Protein AF-A0A1H1TXC6-F1 (afdb_monomer_lite)

Organism: NCBI:txid53407

pLDDT: mean 75.75, std 28.25, range [25.28, 98.69]

Sequence (342 aa):
MDLPPIIPQTVGKPSRTLPVARLNPLAQDYHDKYSTRRLARKLVRRTYRYLHYLTIDTSGSTKQIHQFGGATWGMAALPLLHSSQTWTKKMLPVEIKLISPTHELHVFNIESLDTKITKCLDDFLVSICEGSSDSELDLVKLRLRKFLEDKDEKTRMGAAAELFAHLYLRTAGYKQEFLFFNLEEGSIKKGFDGFFSKDAETYLLESKSGSISSKKISHKDKLKHAYSDLEKYVSGKSEKGKNNPWKNAYNHASHIDVGTEKSIRKKIKLLQDMFDKGTFSKITEFNIITYSTIFLNGSWDSTASSEILTDNSFVLGFNGKTIKAMCLTKSSLDSFIKYLEK

Structure (mmCIF, N/CA/C/O backbone):
data_AF-A0A1H1TXC6-F1
#
_entry.id   AF-A0A1H1TXC6-F1
#
loop_
_atom_site.group_PDB
_atom_site.id
_atom_site.type_symbol
_atom_site.label_atom_id
_atom_site.label_alt_id
_atom_site.label_comp_id
_atom_site.label_asym_id
_atom_site.label_entity_id
_atom_site.label_seq_id
_atom_site.pdbx_PDB_ins_code
_atom_site.Cartn_x
_atom_site.Cartn_y
_atom_site.Cartn_z
_atom_site.occupancy
_atom_site.B_iso_or_equiv
_atom_site.auth_seq_id
_atom_site.auth_comp_id
_atom_site.auth_asym_id
_atom_site.auth_atom_id
_atom_site.pdbx_PDB_model_num
ATOM 1 N N . MET A 1 1 ? -44.327 49.432 25.022 1.00 34.88 1 MET A N 1
ATOM 2 C CA . MET A 1 1 ? -43.773 50.342 24.011 1.00 34.88 1 MET A CA 1
ATOM 3 C C . MET A 1 1 ? -43.216 49.501 22.876 1.00 34.88 1 MET A C 1
ATOM 5 O O . MET A 1 1 ? -42.184 48.883 23.070 1.00 34.88 1 MET A O 1
ATOM 9 N N . ASP A 1 2 ? -43.812 49.321 21.712 1.00 37.94 2 ASP A N 1
ATOM 10 C CA . ASP A 1 2 ? -45.171 49.483 21.202 1.00 37.94 2 ASP A CA 1
ATOM 11 C C . ASP A 1 2 ? -45.209 48.571 19.968 1.00 37.94 2 ASP A C 1
ATOM 13 O O . ASP A 1 2 ? -44.327 48.644 19.115 1.00 37.94 2 ASP A O 1
ATOM 17 N N . LEU A 1 3 ? -46.196 47.677 19.899 1.00 36.53 3 LEU A N 1
ATOM 18 C CA . LEU A 1 3 ? -46.665 47.137 18.620 1.00 36.53 3 LEU A CA 1
ATOM 19 C C . LEU A 1 3 ? -47.582 48.192 17.992 1.00 36.53 3 LEU A C 1
ATOM 21 O O . LEU A 1 3 ? -48.232 48.932 18.736 1.00 36.53 3 LEU A O 1
ATOM 25 N N . PRO A 1 4 ? -47.693 48.244 16.654 1.00 41.81 4 PRO A N 1
ATOM 26 C CA . PRO A 1 4 ? -48.980 47.848 16.056 1.00 41.81 4 PRO A CA 1
ATOM 27 C C . PRO A 1 4 ? -48.804 47.233 14.631 1.00 41.81 4 PRO A C 1
ATOM 29 O O . PRO A 1 4 ? -47.677 46.983 14.213 1.00 41.81 4 PRO A O 1
ATOM 32 N N . PRO A 1 5 ? -49.871 46.945 13.857 1.00 40.69 5 PRO A N 1
ATOM 33 C CA . PRO A 1 5 ? -50.727 45.769 13.993 1.00 40.69 5 PRO A CA 1
ATOM 34 C C . PRO A 1 5 ? -50.866 44.960 12.676 1.00 40.69 5 PRO A C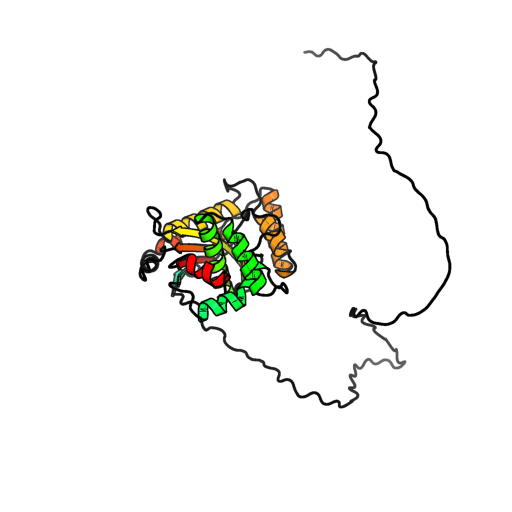 1
ATOM 36 O O . PRO A 1 5 ? -50.302 45.282 11.635 1.00 40.69 5 PRO A O 1
ATOM 39 N N . ILE A 1 6 ? -51.647 43.880 12.759 1.00 34.44 6 ILE A N 1
ATOM 40 C CA . ILE A 1 6 ? -52.002 42.908 11.708 1.00 34.44 6 ILE A CA 1
ATOM 41 C C . ILE A 1 6 ? -53.164 43.442 10.821 1.00 34.44 6 ILE A C 1
ATOM 43 O O . ILE A 1 6 ? -53.848 44.381 11.214 1.00 34.44 6 ILE A O 1
ATOM 47 N N . ILE A 1 7 ? -53.422 42.720 9.714 1.00 31.55 7 ILE A N 1
ATOM 48 C CA . ILE A 1 7 ? -54.678 42.420 8.961 1.00 31.55 7 ILE A CA 1
ATOM 49 C C . ILE A 1 7 ? -54.884 43.042 7.541 1.00 31.55 7 ILE A C 1
ATOM 51 O O . ILE A 1 7 ? -54.239 44.028 7.212 1.00 31.55 7 ILE A O 1
ATOM 55 N N . PRO A 1 8 ? -55.669 42.406 6.625 1.00 39.91 8 PRO A N 1
ATOM 56 C CA . PRO A 1 8 ? -55.164 41.575 5.512 1.00 39.91 8 PRO A CA 1
ATOM 57 C C . PRO A 1 8 ? -55.717 41.999 4.127 1.00 39.91 8 PRO A C 1
ATOM 59 O O . PRO A 1 8 ? -56.696 42.734 4.060 1.00 39.91 8 PRO A O 1
ATOM 62 N N . GLN A 1 9 ? -55.219 41.435 3.017 1.00 30.50 9 GLN A N 1
ATOM 63 C CA . GLN A 1 9 ? -55.998 41.372 1.765 1.00 30.50 9 GLN A CA 1
ATOM 64 C C . GLN A 1 9 ? -55.785 40.058 1.000 1.00 30.50 9 GLN A C 1
ATOM 66 O O . GLN A 1 9 ? -54.681 39.526 0.900 1.00 30.50 9 GLN A O 1
ATOM 71 N N . THR A 1 10 ? -56.902 39.529 0.510 1.00 29.45 10 THR A N 1
ATOM 72 C CA . THR A 1 10 ? -57.097 38.280 -0.226 1.00 29.45 10 THR A CA 1
ATOM 73 C C . THR A 1 10 ? -57.114 38.497 -1.747 1.00 29.45 10 THR A C 1
ATOM 75 O O . THR A 1 10 ? -57.317 39.605 -2.228 1.00 29.45 10 THR A O 1
ATOM 78 N N . VAL A 1 11 ? -57.066 37.360 -2.461 1.00 30.23 11 VAL A N 1
ATOM 79 C CA . VAL A 1 11 ? -57.547 37.077 -3.834 1.00 30.23 11 VAL A CA 1
ATOM 80 C C . VAL A 1 11 ? -56.494 37.064 -4.955 1.00 30.23 11 VAL A C 1
ATOM 82 O O . VAL A 1 11 ? -55.914 38.079 -5.315 1.00 30.23 11 VAL A O 1
ATOM 85 N N . GLY A 1 12 ? -56.361 35.888 -5.592 1.00 29.70 12 GLY A N 1
ATOM 86 C CA . GLY A 1 12 ? -55.881 35.750 -6.974 1.00 29.70 12 GLY A CA 1
ATOM 87 C C . GLY A 1 12 ? -55.104 34.462 -7.279 1.00 29.70 12 GLY A C 1
ATOM 88 O O . GLY A 1 12 ? -53.881 34.455 -7.219 1.00 29.70 12 GLY A O 1
ATOM 89 N N . LYS A 1 13 ? -55.794 33.373 -7.661 1.00 33.28 13 LYS A N 1
ATOM 90 C CA . LYS A 1 13 ? -55.176 32.225 -8.369 1.00 33.28 13 LYS A CA 1
ATOM 91 C C . LYS A 1 13 ? -54.651 32.685 -9.741 1.00 33.28 13 LYS A C 1
ATOM 93 O O . LYS A 1 13 ? -55.286 33.530 -10.368 1.00 33.28 13 LYS A O 1
ATOM 98 N N . PRO A 1 14 ? -53.605 32.033 -10.276 1.00 33.50 14 PRO A N 1
ATOM 99 C CA . PRO A 1 14 ? -53.883 31.150 -11.407 1.00 33.50 14 PRO A CA 1
ATOM 100 C C . PRO A 1 14 ? -53.120 29.819 -11.384 1.00 33.50 14 PRO A C 1
ATOM 102 O O . PRO A 1 14 ? -51.997 29.683 -10.905 1.00 33.50 14 PRO A O 1
ATOM 105 N N . SER A 1 15 ? -53.794 28.835 -11.968 1.00 29.41 15 SER A N 1
ATOM 106 C CA . SER A 1 15 ? -53.329 27.508 -12.346 1.00 29.41 15 SER A CA 1
ATOM 107 C C . SER A 1 15 ? -52.096 27.536 -13.253 1.00 29.41 15 SER A C 1
ATOM 109 O O . SER A 1 15 ? -52.094 28.242 -14.263 1.00 29.41 15 SER A O 1
ATOM 111 N N . ARG A 1 16 ? -51.124 26.655 -12.993 1.00 32.56 16 ARG A N 1
ATOM 112 C CA . ARG A 1 16 ? -50.247 26.124 -14.041 1.00 32.56 16 ARG A CA 1
ATOM 113 C C . ARG A 1 16 ? -50.218 24.603 -13.991 1.00 32.56 16 ARG A C 1
ATOM 115 O O . ARG A 1 16 ? -49.905 23.982 -12.982 1.00 32.56 16 ARG A O 1
ATOM 122 N N . THR A 1 17 ? -50.639 24.068 -15.121 1.00 31.42 17 THR A N 1
ATOM 123 C CA . THR A 1 17 ? -50.740 22.686 -15.553 1.00 31.42 17 THR A CA 1
ATOM 124 C C . THR A 1 17 ? -49.365 22.026 -15.664 1.00 31.42 17 THR A C 1
ATOM 126 O O . THR A 1 17 ? -48.418 22.607 -16.189 1.00 31.42 17 THR A O 1
ATOM 129 N N . LEU A 1 18 ? -49.280 20.787 -15.178 1.00 33.00 18 LEU A N 1
ATOM 130 C CA . LEU A 1 18 ? -48.176 19.856 -15.417 1.00 33.00 18 LEU A CA 1
ATOM 131 C C . LEU A 1 18 ? -48.354 19.202 -16.801 1.00 33.00 18 LEU A C 1
ATOM 133 O O . LEU A 1 18 ? -49.486 18.852 -17.149 1.00 33.00 18 LEU A O 1
ATOM 137 N N . PRO A 1 19 ? -47.288 18.989 -17.590 1.00 32.22 19 PRO A N 1
ATOM 138 C CA . PRO A 1 19 ? -47.391 18.222 -18.823 1.00 32.22 19 PRO A CA 1
ATOM 139 C C . PRO A 1 19 ? -47.491 16.719 -18.523 1.00 32.22 19 PRO A C 1
ATOM 141 O O . PRO A 1 19 ? -46.618 16.119 -17.900 1.00 32.22 19 PRO A O 1
ATOM 144 N N . VAL A 1 20 ? -48.585 16.127 -19.000 1.00 29.52 20 VAL A N 1
ATOM 145 C CA . VAL A 1 20 ? -48.863 14.688 -19.027 1.00 29.52 20 VAL A CA 1
ATOM 146 C C . VAL A 1 20 ? -47.998 14.036 -20.107 1.00 29.52 20 VAL A C 1
ATOM 148 O O . VAL A 1 20 ? -48.147 14.337 -21.292 1.00 29.52 20 VAL A O 1
ATOM 151 N N . ALA A 1 21 ? -47.110 13.122 -19.713 1.00 30.81 21 ALA A N 1
ATOM 152 C CA . ALA A 1 21 ? -46.453 12.216 -20.647 1.00 30.81 21 ALA A CA 1
ATOM 153 C C . ALA A 1 21 ? -47.456 11.142 -21.099 1.00 30.81 21 ALA A C 1
ATOM 155 O O . ALA A 1 21 ? -48.073 10.459 -20.281 1.00 30.81 21 ALA A O 1
ATOM 156 N N . ARG A 1 22 ? -47.641 11.033 -22.418 1.00 28.22 22 ARG A N 1
ATOM 157 C CA . ARG A 1 22 ? -48.534 1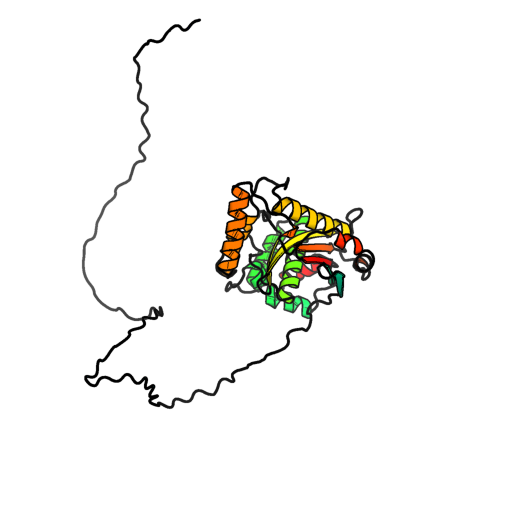0.074 -23.077 1.00 28.22 22 ARG A CA 1
ATOM 158 C C . ARG A 1 22 ? -48.014 8.644 -22.900 1.00 28.22 22 ARG A C 1
ATOM 160 O O . ARG A 1 22 ? -46.914 8.330 -23.343 1.00 28.22 22 ARG A O 1
ATOM 167 N N . LEU A 1 23 ? -48.847 7.782 -22.323 1.00 31.16 23 LEU A N 1
ATOM 168 C CA . LEU A 1 23 ? -48.757 6.330 -22.463 1.00 31.16 23 LEU A CA 1
ATOM 169 C C . LEU A 1 23 ? -49.371 5.933 -23.811 1.00 31.16 23 LEU A C 1
ATOM 171 O O . LEU A 1 23 ? -50.456 6.397 -24.159 1.00 31.16 23 LEU A O 1
ATOM 175 N N . ASN A 1 24 ? -48.663 5.098 -24.566 1.00 28.88 24 ASN A N 1
ATOM 176 C CA . ASN A 1 24 ? -49.105 4.556 -25.847 1.00 28.88 24 ASN A CA 1
ATOM 177 C C . ASN A 1 24 ? -49.712 3.155 -25.610 1.00 28.88 24 ASN A C 1
ATOM 179 O O . ASN A 1 24 ? -48.998 2.309 -25.067 1.00 28.88 24 ASN A O 1
ATOM 183 N N . PRO A 1 25 ? -50.981 2.881 -25.973 1.00 31.30 25 PRO A N 1
ATOM 184 C CA . PRO A 1 25 ? -51.573 1.552 -25.873 1.00 31.30 25 PRO A CA 1
ATOM 185 C C . PRO A 1 25 ? -51.734 0.912 -27.261 1.00 31.30 25 PRO A C 1
ATOM 187 O O . PRO A 1 25 ? -52.486 1.406 -28.095 1.00 31.30 25 PRO A O 1
ATOM 190 N N . LEU A 1 26 ? -51.075 -0.223 -27.486 1.00 29.16 26 LEU A N 1
ATOM 191 C CA . LEU A 1 26 ? -51.440 -1.202 -28.516 1.00 29.16 26 LEU A CA 1
ATOM 192 C C . LEU A 1 26 ? -51.335 -2.585 -27.853 1.00 29.16 26 LEU A C 1
ATOM 194 O O . LEU A 1 26 ? -50.257 -2.976 -27.414 1.00 29.16 26 LEU A O 1
ATOM 198 N N . ALA A 1 27 ? -52.488 -3.154 -27.477 1.00 28.30 27 ALA A N 1
ATOM 199 C CA . ALA A 1 27 ? -53.086 -4.339 -28.113 1.00 28.30 27 ALA A CA 1
ATOM 200 C C . ALA A 1 27 ? -52.140 -5.557 -28.029 1.00 28.30 27 ALA A C 1
ATOM 202 O O . ALA A 1 27 ? -51.162 -5.635 -28.758 1.00 28.30 27 ALA A O 1
ATOM 203 N N . GLN A 1 28 ? -52.254 -6.468 -27.059 1.00 26.31 28 GLN A N 1
ATOM 204 C CA . GLN A 1 28 ? -53.397 -7.342 -26.769 1.00 26.31 28 GLN A CA 1
ATOM 205 C C . GLN A 1 28 ? -53.858 -8.096 -28.021 1.00 26.31 28 GLN A C 1
ATOM 207 O O . GLN A 1 28 ? -54.793 -7.670 -28.684 1.00 26.31 28 GLN A O 1
ATOM 212 N N . ASP A 1 29 ? -53.183 -9.209 -28.324 1.00 28.22 29 ASP A N 1
ATOM 213 C CA . ASP A 1 29 ? -53.841 -10.385 -28.887 1.00 28.22 29 ASP A CA 1
ATOM 214 C C . ASP A 1 29 ? -53.014 -11.666 -28.677 1.00 28.22 29 ASP A C 1
ATOM 216 O O . ASP A 1 29 ? -51.792 -11.617 -28.544 1.00 28.22 29 ASP A O 1
ATOM 220 N N . TYR A 1 30 ? -53.731 -12.792 -28.695 1.00 25.28 30 TYR A N 1
ATOM 221 C CA . TYR A 1 30 ? -53.323 -14.204 -28.583 1.00 25.28 30 TYR A CA 1
ATOM 222 C C . TYR A 1 30 ? -53.404 -14.897 -27.213 1.00 25.28 30 TYR A C 1
ATOM 224 O O . TYR A 1 30 ? -52.424 -15.138 -26.509 1.00 25.28 30 TYR A O 1
ATOM 232 N N . HIS A 1 31 ? -54.637 -15.328 -26.932 1.00 27.84 31 HIS A N 1
ATOM 233 C CA . HIS A 1 31 ? -54.985 -16.508 -26.144 1.00 27.84 31 HIS A CA 1
ATOM 234 C C . HIS A 1 31 ? -54.674 -17.828 -26.892 1.00 27.84 31 HIS A C 1
ATOM 236 O O . HIS A 1 31 ? -54.976 -17.970 -28.074 1.00 27.84 31 HIS A O 1
ATOM 242 N N . ASP A 1 32 ? -54.145 -18.788 -26.125 1.00 27.27 32 ASP A N 1
ATOM 243 C CA . ASP A 1 32 ? -54.320 -20.253 -26.139 1.00 27.27 32 ASP A CA 1
ATOM 244 C C . ASP A 1 32 ? -54.185 -21.098 -27.424 1.00 27.27 32 ASP A C 1
ATOM 246 O O . ASP A 1 32 ? -55.037 -21.080 -28.310 1.00 27.27 32 ASP A O 1
ATOM 250 N N . LYS A 1 33 ? -53.231 -22.051 -27.381 1.00 25.84 33 LYS A N 1
ATOM 251 C CA . LYS A 1 33 ? -53.508 -23.511 -27.332 1.00 25.84 33 LYS A CA 1
ATOM 252 C C . LYS A 1 33 ? -52.222 -24.354 -27.171 1.00 25.84 33 LYS A C 1
ATOM 254 O O . LYS A 1 33 ? -51.344 -24.338 -28.019 1.00 25.84 33 LYS A O 1
ATOM 259 N N . TYR A 1 34 ? -52.176 -25.118 -26.073 1.00 25.81 34 TYR A N 1
ATOM 260 C CA . TYR A 1 34 ? -51.546 -26.436 -25.861 1.00 25.81 34 TYR A CA 1
ATOM 261 C C . TYR A 1 34 ? -50.266 -26.827 -26.639 1.00 25.81 34 TYR A C 1
ATOM 263 O O . TYR A 1 34 ? -50.324 -27.158 -27.815 1.00 25.81 34 TYR A O 1
ATOM 271 N N . SER A 1 35 ? -49.173 -27.114 -25.917 1.00 26.62 35 SER A N 1
ATOM 272 C CA . SER A 1 35 ? -48.806 -28.522 -25.667 1.00 26.62 35 SER A CA 1
ATOM 273 C C . SER A 1 35 ? -47.785 -28.669 -24.532 1.00 26.62 35 SER A C 1
ATOM 275 O O . SER A 1 35 ? -46.740 -28.027 -24.467 1.00 26.62 35 SER A O 1
ATOM 277 N N . THR A 1 36 ? -48.126 -29.555 -23.609 1.00 27.92 36 THR A N 1
ATOM 278 C CA . THR A 1 36 ? -47.253 -30.158 -22.614 1.00 27.92 36 THR A CA 1
ATOM 279 C C . THR A 1 36 ? -46.210 -31.038 -23.302 1.00 27.92 36 THR A C 1
ATOM 281 O O . THR A 1 36 ? -46.584 -31.972 -24.006 1.00 27.92 36 THR A O 1
ATOM 284 N N . ARG A 1 37 ? -44.911 -30.823 -23.037 1.00 27.80 37 ARG A N 1
ATOM 285 C CA . ARG A 1 37 ? -43.912 -31.899 -22.843 1.00 27.80 37 ARG A CA 1
ATOM 286 C C . ARG A 1 37 ? -42.518 -31.357 -22.492 1.00 27.80 37 ARG A C 1
ATOM 288 O O . ARG A 1 37 ? -41.925 -30.592 -23.236 1.00 27.80 37 ARG A O 1
ATOM 295 N N . ARG A 1 38 ? -41.987 -31.931 -21.404 1.00 26.95 38 ARG A N 1
ATOM 296 C CA . ARG A 1 38 ? -40.574 -32.036 -20.980 1.00 26.95 38 ARG A CA 1
ATOM 297 C C . ARG A 1 38 ? -39.938 -30.871 -20.213 1.00 26.95 38 ARG A C 1
ATOM 299 O O . ARG A 1 38 ? -39.002 -30.221 -20.653 1.00 26.95 38 ARG A O 1
ATOM 306 N N . LEU A 1 39 ? -40.312 -30.830 -18.933 1.00 26.91 39 LEU A N 1
ATOM 307 C CA . LEU A 1 39 ? -39.350 -30.922 -17.826 1.00 26.91 39 LEU A CA 1
ATOM 308 C C . LEU A 1 39 ? -38.275 -31.994 -18.099 1.00 26.91 39 LEU A C 1
ATOM 310 O O . LEU A 1 39 ? -38.631 -33.160 -18.266 1.00 26.91 39 LEU A O 1
ATOM 314 N N . ALA A 1 40 ? -36.990 -31.624 -18.062 1.00 25.66 40 ALA A N 1
ATOM 315 C CA . ALA A 1 40 ? -35.898 -32.484 -17.587 1.00 25.66 40 ALA A CA 1
ATOM 316 C C . ALA A 1 40 ? -34.549 -31.733 -17.498 1.00 25.66 40 ALA A C 1
ATOM 318 O O . ALA A 1 40 ? -33.962 -31.411 -18.522 1.00 25.66 40 ALA A O 1
ATOM 319 N N . ARG A 1 41 ? -34.016 -31.664 -16.261 1.00 28.20 41 ARG A N 1
ATOM 320 C CA . ARG A 1 41 ? -32.589 -31.534 -15.862 1.00 28.20 41 ARG A CA 1
ATOM 321 C C . ARG A 1 41 ? -31.962 -30.134 -16.014 1.00 28.20 41 ARG A C 1
ATOM 323 O O . ARG A 1 41 ? -32.019 -29.542 -17.071 1.00 28.20 41 ARG A O 1
ATOM 330 N N . LYS A 1 42 ? -31.257 -29.563 -15.033 1.00 26.98 42 LYS A N 1
ATOM 331 C CA . LYS A 1 42 ? -30.894 -29.950 -13.657 1.00 26.98 42 LYS A CA 1
ATOM 332 C C . LYS A 1 42 ? -30.430 -28.647 -12.978 1.00 26.98 42 LYS A C 1
ATOM 334 O O . LYS A 1 42 ? -29.405 -28.097 -13.359 1.00 26.98 42 LYS A O 1
ATOM 339 N N . LEU A 1 43 ? -31.177 -28.161 -11.989 1.00 26.89 43 LEU A N 1
ATOM 340 C CA . LEU A 1 43 ? -30.761 -27.076 -11.099 1.00 26.89 43 LEU A CA 1
ATOM 341 C C . LEU A 1 43 ? -30.183 -27.737 -9.838 1.00 26.89 43 LEU A C 1
ATOM 343 O O . LEU A 1 43 ? -30.929 -28.351 -9.078 1.00 26.89 43 LEU A O 1
ATOM 347 N N . VAL A 1 44 ? -28.869 -27.675 -9.620 1.00 26.03 44 VAL A N 1
ATOM 348 C CA . VAL A 1 44 ? -28.264 -28.105 -8.349 1.00 26.03 44 VAL A CA 1
ATOM 349 C C . VAL A 1 44 ? -28.114 -26.869 -7.469 1.00 26.03 44 VAL A C 1
ATOM 351 O O . VAL A 1 44 ? -27.116 -26.162 -7.526 1.00 26.03 44 VAL A O 1
ATOM 354 N N . ARG A 1 45 ? -29.129 -26.600 -6.644 1.00 29.56 45 ARG A N 1
ATOM 355 C CA . ARG A 1 45 ? -28.999 -25.760 -5.447 1.00 29.56 45 ARG A CA 1
ATOM 356 C C . ARG A 1 45 ? -29.057 -26.683 -4.233 1.00 29.56 45 ARG A C 1
ATOM 358 O O . ARG A 1 45 ? -30.097 -27.271 -3.952 1.00 29.56 45 ARG A O 1
ATOM 365 N N . ARG A 1 46 ? -27.934 -26.833 -3.526 1.00 27.22 46 ARG A N 1
ATOM 366 C CA . ARG A 1 46 ? -27.888 -27.468 -2.202 1.00 27.22 46 ARG A CA 1
ATOM 367 C C . ARG A 1 46 ? -28.491 -26.505 -1.179 1.00 27.22 46 ARG A C 1
ATOM 369 O O . ARG A 1 46 ? -27.829 -25.579 -0.730 1.00 27.22 46 ARG A O 1
ATOM 376 N N . THR A 1 47 ? -29.738 -26.742 -0.798 1.00 27.16 47 THR A N 1
ATOM 377 C CA . THR A 1 47 ? -30.298 -26.282 0.477 1.00 27.16 47 THR A CA 1
ATOM 378 C C . THR A 1 47 ? -30.133 -27.405 1.495 1.00 27.16 47 THR A C 1
ATOM 380 O O . THR A 1 47 ? -30.746 -28.460 1.341 1.00 27.16 47 THR A O 1
ATOM 383 N N . TYR A 1 48 ? -29.320 -27.195 2.531 1.00 26.02 48 TYR A N 1
ATOM 384 C CA . TYR A 1 48 ? -29.319 -28.064 3.706 1.00 26.02 48 TYR A CA 1
ATOM 385 C C . TYR A 1 48 ? -30.598 -27.793 4.509 1.00 26.02 48 TYR A C 1
ATOM 387 O O . TYR A 1 48 ? -30.738 -26.737 5.121 1.00 26.02 48 TYR A O 1
ATOM 395 N N . ARG A 1 49 ? -31.546 -28.735 4.491 1.00 25.41 49 ARG A N 1
ATOM 396 C CA . ARG A 1 49 ? -32.601 -28.839 5.506 1.00 25.41 49 ARG A CA 1
ATOM 397 C C . ARG A 1 49 ? -32.205 -29.961 6.457 1.00 25.41 49 ARG A C 1
ATOM 399 O O . ARG A 1 49 ? -32.137 -31.113 6.044 1.00 25.41 49 ARG A O 1
ATOM 406 N N . TYR A 1 50 ? -31.953 -29.615 7.713 1.00 26.97 50 TYR A N 1
ATOM 407 C CA . TYR A 1 50 ? -31.932 -30.584 8.801 1.00 26.97 50 TYR A CA 1
ATOM 408 C C . TYR A 1 50 ? -33.377 -31.027 9.059 1.00 26.97 50 TYR A C 1
ATOM 410 O O . TYR A 1 50 ? -34.207 -30.208 9.450 1.00 26.97 50 TYR A O 1
ATOM 418 N N . LEU A 1 51 ? -33.692 -32.299 8.806 1.00 25.34 51 LEU A N 1
ATOM 419 C CA . LEU A 1 51 ? -34.884 -32.939 9.363 1.00 25.34 51 LEU A CA 1
ATOM 420 C C . LEU A 1 51 ? -34.449 -33.730 10.597 1.00 25.34 51 LEU A C 1
ATOM 422 O O . LEU A 1 51 ? -33.730 -34.720 10.482 1.00 25.34 51 LEU A O 1
ATOM 426 N N . HIS A 1 52 ? -34.890 -33.285 11.770 1.00 26.83 52 HIS A N 1
ATOM 427 C CA . HIS A 1 52 ? -34.876 -34.103 12.974 1.00 26.83 52 HIS A CA 1
ATOM 428 C C . HIS A 1 52 ? -36.106 -35.011 12.941 1.00 26.83 52 HIS A C 1
ATOM 430 O O . HIS A 1 52 ? -37.231 -34.518 12.990 1.00 26.83 52 HIS A O 1
ATOM 436 N N . TYR A 1 53 ? -35.900 -36.324 12.869 1.00 29.12 53 TYR A N 1
ATOM 437 C CA . TYR A 1 53 ? -36.939 -37.288 13.216 1.00 29.12 53 TYR A CA 1
ATOM 438 C C . TYR A 1 53 ? -36.737 -37.699 14.675 1.00 29.12 53 TYR A C 1
ATOM 440 O O . TYR A 1 53 ? -35.708 -38.266 15.034 1.00 29.12 53 TYR A O 1
ATOM 448 N N . LEU A 1 54 ? -37.713 -37.354 15.513 1.00 27.41 54 LEU A N 1
ATOM 449 C CA . LEU A 1 54 ? -37.885 -37.891 16.858 1.00 27.41 54 LEU A CA 1
ATOM 450 C C . LEU A 1 54 ? -38.790 -39.115 16.740 1.00 27.41 54 LEU A C 1
ATOM 452 O O . LEU A 1 54 ? -39.972 -38.976 16.430 1.00 27.41 54 LEU A O 1
ATOM 456 N N . THR A 1 55 ? -38.248 -40.299 16.993 1.00 31.22 55 THR A N 1
ATOM 457 C CA . THR A 1 55 ? -39.050 -41.490 17.283 1.00 31.22 55 THR A CA 1
ATOM 458 C C . THR A 1 55 ? -39.023 -41.697 18.790 1.00 31.22 55 THR A C 1
ATOM 460 O O . THR A 1 55 ? -37.956 -41.851 19.382 1.00 31.22 55 THR A O 1
ATOM 463 N N . ILE A 1 56 ? -40.196 -41.628 19.417 1.00 29.56 56 ILE A N 1
ATOM 464 C CA . ILE A 1 56 ? -40.389 -41.918 20.838 1.00 29.56 56 ILE A CA 1
ATOM 465 C C . ILE A 1 56 ? -40.554 -43.432 20.958 1.00 29.56 56 ILE A C 1
ATOM 467 O O . ILE A 1 56 ? -41.497 -43.981 20.396 1.00 29.56 56 ILE A O 1
ATOM 471 N N . ASP A 1 57 ? -39.648 -44.086 21.680 1.00 33.19 57 ASP A N 1
ATOM 472 C CA . ASP A 1 57 ? -39.851 -45.453 22.159 1.00 33.19 57 ASP A CA 1
ATOM 473 C C . ASP A 1 57 ? -40.396 -45.403 23.595 1.00 33.19 57 ASP A C 1
ATOM 475 O O . ASP A 1 57 ? -39.910 -44.645 24.443 1.00 33.19 57 ASP A O 1
ATOM 479 N N . THR A 1 58 ? -41.436 -46.188 23.864 1.00 41.47 58 THR A N 1
ATOM 480 C CA . THR A 1 58 ? -42.188 -46.267 25.124 1.00 41.47 58 THR A CA 1
ATOM 481 C C . THR A 1 58 ? -41.442 -47.050 26.210 1.00 41.47 58 THR A C 1
ATOM 483 O O . THR A 1 58 ? -42.010 -47.910 26.878 1.00 41.47 58 THR A O 1
ATOM 486 N N . SER A 1 59 ? -40.166 -46.734 26.428 1.00 44.28 59 SER A N 1
ATOM 487 C CA . SER A 1 59 ? -39.387 -47.259 27.553 1.00 44.28 59 SER A CA 1
ATOM 488 C C . SER A 1 59 ? -38.256 -46.308 27.970 1.00 44.28 59 SER A C 1
ATOM 490 O O . SER A 1 59 ? -37.082 -46.666 27.948 1.00 44.28 59 SER A O 1
ATOM 492 N N . GLY A 1 60 ? -38.606 -45.065 28.317 1.00 42.22 60 GLY A N 1
ATOM 493 C CA . GLY A 1 60 ? -37.937 -44.235 29.336 1.00 42.22 60 GLY A CA 1
ATOM 494 C C . GLY A 1 60 ? -36.400 -44.159 29.420 1.00 42.22 60 GLY A C 1
ATOM 495 O O . GLY A 1 60 ? -35.899 -43.884 30.507 1.00 42.22 60 GLY A O 1
ATOM 496 N N . SER A 1 61 ? -35.627 -44.369 28.349 1.00 32.69 61 SER A N 1
ATOM 497 C CA . SER A 1 61 ? -34.167 -44.197 28.387 1.00 32.69 61 SER A CA 1
ATOM 498 C C . SER A 1 61 ? -33.595 -43.711 27.053 1.00 32.69 61 SER A C 1
ATOM 500 O O . SER A 1 61 ? -33.801 -44.306 25.999 1.00 32.69 61 SER A O 1
ATOM 502 N N . THR A 1 62 ? -32.864 -42.598 27.093 1.00 32.22 62 THR A N 1
ATOM 503 C CA . THR A 1 62 ? -32.139 -42.028 25.955 1.00 32.22 62 THR A CA 1
ATOM 504 C C . THR A 1 62 ? -30.732 -42.624 25.878 1.00 32.22 62 THR A C 1
ATOM 506 O O . THR A 1 62 ? -29.900 -42.400 26.755 1.00 32.22 62 THR A O 1
ATOM 509 N N . LYS A 1 63 ? -30.430 -43.349 24.795 1.00 31.06 63 LYS A N 1
ATOM 510 C CA . LYS A 1 63 ? -29.059 -43.685 24.375 1.00 31.06 63 LYS A CA 1
ATOM 511 C C . LYS A 1 63 ? -28.837 -43.180 22.950 1.00 31.06 63 LYS A C 1
ATOM 513 O O . LYS A 1 63 ? -29.562 -43.564 22.039 1.00 31.06 63 LYS A O 1
ATOM 518 N N . GLN A 1 64 ? -27.824 -42.336 22.751 1.00 32.62 64 GLN A N 1
ATOM 519 C CA . GLN A 1 64 ? -27.299 -42.048 21.415 1.00 32.62 64 GLN A CA 1
ATOM 520 C C . GLN A 1 64 ? -26.554 -43.288 20.908 1.00 32.62 64 GLN A C 1
ATOM 522 O O . GLN A 1 64 ? -25.572 -43.710 21.513 1.00 32.62 64 GLN A O 1
ATOM 527 N N . ILE A 1 65 ? -27.019 -43.870 19.805 1.00 32.22 65 ILE A N 1
ATOM 528 C CA . ILE A 1 65 ? -26.340 -44.959 19.098 1.00 32.22 65 ILE A CA 1
ATOM 529 C C . ILE A 1 65 ? -26.086 -44.474 17.670 1.00 32.22 65 ILE A C 1
ATOM 531 O O . ILE A 1 65 ? -27.028 -44.209 16.927 1.00 32.22 65 ILE A O 1
ATOM 535 N N . HIS A 1 66 ? -24.817 -44.363 17.278 1.00 30.47 66 HIS A N 1
ATOM 536 C CA . HIS A 1 66 ? -24.426 -44.226 15.876 1.00 30.47 66 HIS A CA 1
ATOM 537 C C . HIS A 1 66 ? -24.018 -45.608 15.356 1.00 30.47 66 HIS A C 1
ATOM 539 O O . HIS A 1 66 ? -22.946 -46.107 15.689 1.00 30.47 66 HIS A O 1
ATOM 545 N N . GLN A 1 67 ? -24.876 -46.238 14.552 1.00 29.52 67 GLN A N 1
ATOM 546 C CA . GLN A 1 67 ? -24.526 -47.425 13.769 1.00 29.52 67 GLN A CA 1
ATOM 547 C C . GLN A 1 67 ? -24.099 -46.991 12.361 1.00 29.52 67 GLN A C 1
ATOM 549 O O . GLN A 1 67 ? -24.864 -46.346 11.646 1.00 29.52 67 GLN A O 1
ATOM 554 N N . PHE A 1 68 ? -22.881 -47.360 11.960 1.00 28.36 68 PHE A N 1
ATOM 555 C CA . PHE A 1 68 ? -22.404 -47.248 10.582 1.00 28.36 68 PHE A CA 1
ATOM 556 C C . PHE A 1 68 ? -22.681 -48.563 9.845 1.00 28.36 68 PHE A C 1
ATOM 558 O O . PHE A 1 68 ? -22.040 -49.577 10.108 1.00 28.36 68 PHE A O 1
ATOM 565 N N . GLY A 1 69 ? -23.646 -48.545 8.924 1.00 28.69 69 GLY A N 1
ATOM 566 C CA . GLY A 1 69 ? -23.850 -49.606 7.938 1.00 28.69 69 GLY A CA 1
ATOM 567 C C . GLY A 1 69 ? -22.900 -49.414 6.757 1.00 28.69 69 GLY A C 1
ATOM 568 O O . GLY A 1 69 ? -22.886 -48.351 6.137 1.00 28.69 69 GLY A O 1
ATOM 569 N N . GLY A 1 70 ? -22.080 -50.428 6.484 1.00 26.45 70 GLY A N 1
ATOM 570 C CA . GLY A 1 70 ? -21.071 -50.416 5.433 1.00 26.45 70 GLY A CA 1
ATOM 571 C C . GLY A 1 70 ? -21.637 -50.558 4.019 1.00 26.45 70 GLY A C 1
ATOM 572 O O . GLY A 1 70 ? -22.577 -51.308 3.774 1.00 26.45 70 GLY A O 1
ATOM 573 N N . ALA A 1 71 ? -20.984 -49.878 3.081 1.00 28.36 71 ALA A N 1
ATOM 574 C CA . ALA A 1 71 ? -20.900 -50.272 1.682 1.00 28.36 71 ALA A CA 1
ATOM 575 C C . ALA A 1 71 ? -19.537 -49.808 1.154 1.00 28.36 71 ALA A C 1
ATOM 577 O O . ALA A 1 71 ? -19.249 -48.613 1.075 1.00 28.36 71 ALA A O 1
ATOM 578 N N . THR A 1 72 ? -18.679 -50.774 0.851 1.00 29.92 72 THR A N 1
ATOM 579 C CA . THR A 1 72 ? -17.367 -50.604 0.235 1.00 29.92 72 THR A CA 1
ATOM 580 C C . THR A 1 72 ? -17.523 -50.165 -1.218 1.00 29.92 72 THR A C 1
ATOM 582 O O . THR A 1 72 ? -17.969 -50.931 -2.065 1.00 29.92 72 THR A O 1
ATOM 585 N N . TRP A 1 73 ? -17.094 -48.941 -1.515 1.00 29.50 73 TRP A N 1
ATOM 586 C CA . TRP A 1 73 ? -16.738 -48.513 -2.865 1.00 29.50 73 TRP A CA 1
ATOM 587 C C . TRP A 1 73 ? -15.362 -47.865 -2.780 1.00 29.50 73 TRP A C 1
ATOM 589 O O . TRP A 1 73 ? -15.155 -46.940 -1.996 1.00 29.50 73 TRP A O 1
ATOM 599 N N . GLY A 1 74 ? -14.406 -48.423 -3.524 1.00 34.91 74 GLY A N 1
ATOM 600 C CA . GLY A 1 74 ? -13.005 -48.025 -3.487 1.00 34.91 74 GLY A CA 1
ATOM 601 C C . GLY A 1 74 ? -12.832 -46.545 -3.808 1.00 34.91 74 GLY A C 1
ATOM 602 O O . GLY A 1 74 ? -12.938 -46.138 -4.961 1.00 34.91 74 GLY A O 1
ATOM 603 N N . MET A 1 75 ? -12.528 -45.754 -2.784 1.00 25.83 75 MET A N 1
ATOM 604 C CA . MET A 1 75 ? -11.852 -44.479 -2.949 1.00 25.83 75 MET A CA 1
ATOM 605 C C . MET A 1 75 ? -10.391 -44.705 -2.598 1.00 25.83 75 MET A C 1
ATOM 607 O O . MET A 1 75 ? -10.064 -45.058 -1.465 1.00 25.83 75 MET A O 1
ATOM 611 N N . ALA A 1 76 ? -9.519 -44.518 -3.587 1.00 28.64 76 ALA A N 1
ATOM 612 C CA . ALA A 1 76 ? -8.106 -44.314 -3.334 1.00 28.64 76 ALA A CA 1
ATOM 613 C C . ALA A 1 76 ? -7.974 -43.233 -2.254 1.00 28.64 76 ALA A C 1
ATOM 615 O O . ALA A 1 76 ? -8.572 -42.159 -2.363 1.00 28.64 76 ALA A O 1
ATOM 616 N N . ALA A 1 77 ? -7.245 -43.558 -1.190 1.00 27.53 77 ALA A N 1
ATOM 617 C CA . ALA A 1 77 ? -6.938 -42.634 -0.119 1.00 27.53 77 ALA A CA 1
ATOM 618 C C . ALA A 1 77 ? -6.248 -41.402 -0.718 1.00 27.53 77 ALA A C 1
ATOM 620 O O . ALA A 1 77 ? -5.086 -41.460 -1.113 1.00 27.53 77 ALA A O 1
ATOM 621 N N . LEU A 1 78 ? -6.977 -40.289 -0.806 1.00 27.89 78 LEU A N 1
ATOM 622 C CA . LEU A 1 78 ? -6.376 -38.970 -0.939 1.00 27.89 78 LEU A CA 1
ATOM 623 C C . LEU A 1 78 ? -5.564 -38.742 0.339 1.00 27.89 78 LEU A C 1
ATOM 625 O O . LEU A 1 78 ? -6.155 -38.742 1.424 1.00 27.89 78 LEU A O 1
ATOM 629 N N . PRO A 1 79 ? -4.233 -38.582 0.260 1.00 27.80 79 PRO A N 1
ATOM 630 C CA . PRO A 1 79 ? -3.458 -38.263 1.440 1.00 27.80 79 PRO A CA 1
ATOM 631 C C . PRO A 1 79 ? -3.953 -36.923 1.979 1.00 27.80 79 PRO A C 1
ATOM 633 O O . PRO A 1 79 ? -3.955 -35.918 1.266 1.00 27.80 79 PRO A O 1
ATOM 636 N N . LEU A 1 80 ? -4.366 -36.917 3.246 1.00 29.61 80 LEU A N 1
ATOM 637 C CA . LEU A 1 80 ? -4.439 -35.711 4.060 1.00 29.61 80 LEU A CA 1
ATOM 638 C C . LEU A 1 80 ? -3.033 -35.110 4.099 1.00 29.61 80 LEU A C 1
ATOM 640 O O . LEU A 1 80 ? -2.219 -35.446 4.956 1.00 29.61 80 LEU A O 1
ATOM 644 N N . LEU A 1 81 ? -2.740 -34.237 3.139 1.00 27.92 81 LEU A N 1
ATOM 645 C CA . LEU A 1 81 ? -1.536 -33.431 3.144 1.00 27.92 81 LEU A CA 1
ATOM 646 C C . LEU A 1 81 ? -1.735 -32.330 4.194 1.00 27.92 81 LEU A C 1
ATOM 648 O O . LEU A 1 81 ? -2.093 -31.197 3.889 1.00 27.92 81 LEU A O 1
ATOM 652 N N . HIS A 1 82 ? -1.496 -32.666 5.461 1.00 34.69 82 HIS A N 1
ATOM 653 C CA . HIS A 1 82 ? -0.952 -31.684 6.392 1.00 34.69 82 HIS A CA 1
ATOM 654 C C . HIS A 1 82 ? 0.472 -31.373 5.920 1.00 34.69 82 HIS A C 1
ATOM 656 O O . HIS A 1 82 ? 1.446 -31.905 6.446 1.00 34.69 82 HIS A O 1
ATOM 662 N N . SER A 1 83 ? 0.607 -30.534 4.888 1.00 29.66 83 SER A N 1
ATOM 663 C CA . SER A 1 83 ? 1.858 -29.824 4.665 1.00 29.66 83 SER A CA 1
ATOM 664 C C . SER A 1 83 ? 1.783 -28.515 5.442 1.00 29.66 83 SER A C 1
ATOM 666 O O . SER A 1 83 ? 1.384 -27.460 4.958 1.00 29.66 83 SER A O 1
ATOM 668 N N . SER A 1 84 ? 2.227 -28.573 6.693 1.00 35.56 84 SER A N 1
ATOM 669 C CA . SER A 1 84 ? 2.860 -27.422 7.325 1.00 35.56 84 SER A CA 1
ATOM 670 C C . SER A 1 84 ? 4.170 -27.142 6.577 1.00 35.56 84 SER A C 1
ATOM 672 O O . SER A 1 84 ? 5.262 -27.425 7.068 1.00 35.56 84 SER A O 1
ATOM 674 N N . GLN A 1 85 ? 4.069 -26.673 5.333 1.00 29.94 85 GLN A N 1
ATOM 675 C CA . GLN A 1 85 ? 5.200 -26.124 4.607 1.00 29.94 85 GLN A CA 1
ATOM 676 C C . GLN A 1 85 ? 5.381 -24.692 5.088 1.00 29.94 85 GLN A C 1
ATOM 678 O O . GLN A 1 85 ? 4.552 -23.812 4.871 1.00 29.94 85 GLN A O 1
ATOM 683 N N . THR A 1 86 ? 6.481 -24.487 5.791 1.00 32.06 86 THR A N 1
ATOM 684 C CA . THR A 1 86 ? 7.052 -23.199 6.148 1.00 32.06 86 THR A CA 1
ATOM 685 C C . THR A 1 86 ? 7.358 -22.395 4.879 1.00 32.06 86 THR A C 1
ATOM 687 O O . THR A 1 86 ? 8.464 -22.415 4.344 1.00 32.06 86 THR A O 1
ATOM 690 N N . TRP A 1 87 ? 6.367 -21.662 4.370 1.00 34.62 87 TRP A N 1
ATOM 691 C CA . TRP A 1 87 ? 6.548 -20.669 3.309 1.00 34.62 87 TRP A CA 1
ATOM 692 C C . TRP A 1 87 ? 7.165 -19.391 3.889 1.00 34.62 87 TRP A C 1
ATOM 694 O O . TRP A 1 87 ? 6.513 -18.363 4.027 1.00 34.62 87 TRP A O 1
ATOM 704 N N . THR A 1 88 ? 8.445 -19.445 4.252 1.00 36.94 88 THR A N 1
ATOM 705 C CA . THR A 1 88 ? 9.230 -18.254 4.620 1.00 36.94 88 THR A CA 1
ATOM 706 C C . THR A 1 88 ? 10.506 -18.152 3.798 1.00 36.94 88 THR A C 1
ATOM 708 O O . THR A 1 88 ? 11.555 -17.732 4.278 1.00 36.94 88 THR A O 1
ATOM 711 N N . LYS A 1 89 ? 10.424 -18.457 2.500 1.00 43.16 89 LYS A N 1
ATOM 712 C CA . LYS A 1 89 ? 11.399 -17.916 1.552 1.00 43.16 89 LYS A CA 1
ATOM 713 C C . LYS A 1 89 ? 10.893 -16.533 1.145 1.00 43.16 89 LYS A C 1
ATOM 715 O O . LYS A 1 89 ? 10.047 -16.434 0.265 1.00 43.16 89 LYS A O 1
ATOM 720 N N . LYS A 1 90 ? 11.344 -15.482 1.848 1.00 52.66 90 LYS A N 1
ATOM 721 C CA . LYS A 1 90 ? 11.054 -14.075 1.507 1.00 52.66 90 LYS A CA 1
ATOM 722 C C . LYS A 1 90 ? 11.301 -13.887 0.005 1.00 52.66 90 LYS A C 1
ATOM 724 O O . LYS A 1 90 ? 12.440 -13.997 -0.443 1.00 52.66 90 LYS A O 1
ATOM 729 N N . MET A 1 91 ? 10.230 -13.707 -0.770 1.00 63.84 91 MET A N 1
ATOM 730 C CA . MET A 1 91 ? 10.310 -13.730 -2.235 1.00 63.84 91 MET A CA 1
ATOM 731 C C . MET A 1 91 ? 10.949 -12.462 -2.813 1.00 63.84 91 MET A C 1
ATOM 733 O O . MET A 1 91 ? 11.524 -12.511 -3.896 1.00 63.84 91 MET A O 1
ATOM 737 N N . LEU A 1 92 ? 10.919 -11.359 -2.060 1.00 72.50 92 LEU A N 1
ATOM 738 C CA . LEU A 1 92 ? 11.645 -10.128 -2.358 1.00 72.50 92 LEU A CA 1
ATOM 739 C C . LEU A 1 92 ? 12.841 -9.985 -1.400 1.00 72.50 92 LEU A C 1
ATOM 741 O O . LEU A 1 92 ? 12.658 -10.182 -0.191 1.00 72.50 92 LEU A O 1
ATOM 745 N N . PRO A 1 93 ? 14.049 -9.647 -1.897 1.00 79.75 93 PRO A N 1
ATOM 746 C CA . PRO A 1 93 ? 15.194 -9.359 -1.042 1.00 79.75 93 PRO A CA 1
ATOM 747 C C . PRO A 1 93 ? 14.909 -8.072 -0.264 1.00 79.75 93 PRO A C 1
ATOM 749 O O . PRO A 1 93 ? 15.006 -6.970 -0.797 1.00 79.75 93 PRO A O 1
ATOM 752 N N . VAL A 1 94 ? 14.493 -8.234 0.992 1.00 89.44 94 VAL A N 1
ATOM 753 C CA . VAL A 1 94 ? 14.134 -7.133 1.885 1.00 89.44 94 VAL A CA 1
ATOM 754 C C . V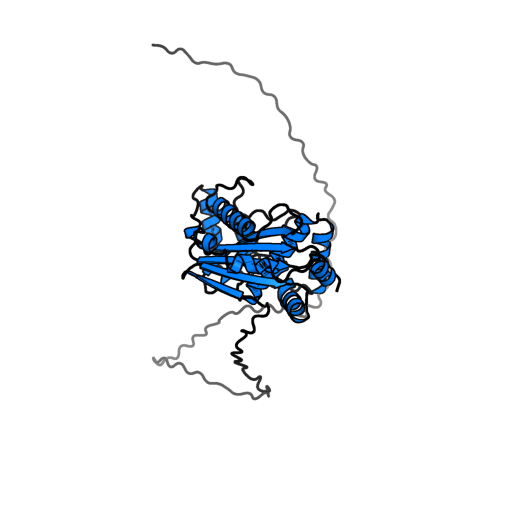AL A 1 94 ? 15.017 -7.143 3.119 1.00 89.44 94 VAL A C 1
ATOM 756 O O . VAL A 1 94 ? 15.068 -8.128 3.865 1.00 89.44 94 VAL A O 1
ATOM 759 N N . GLU A 1 95 ? 15.670 -6.015 3.347 1.00 92.88 95 GLU A N 1
ATOM 760 C CA . GLU A 1 95 ? 16.324 -5.709 4.605 1.00 92.88 95 GLU A CA 1
ATOM 761 C C . GLU A 1 95 ? 15.288 -5.112 5.557 1.00 92.88 95 GLU A C 1
ATOM 763 O O . GLU A 1 95 ? 14.571 -4.176 5.203 1.00 92.88 95 GLU A O 1
ATOM 768 N N . ILE A 1 96 ? 15.160 -5.691 6.751 1.00 94.19 96 ILE A N 1
ATOM 769 C CA . ILE A 1 96 ? 14.229 -5.214 7.776 1.00 94.19 96 ILE A CA 1
ATOM 770 C C . ILE A 1 96 ? 15.049 -4.786 8.982 1.00 94.19 96 ILE A C 1
ATOM 772 O O . ILE A 1 96 ? 15.768 -5.598 9.565 1.00 94.19 96 ILE A O 1
ATOM 776 N N . LYS A 1 97 ? 14.897 -3.524 9.369 1.00 95.50 97 LYS A N 1
ATOM 777 C CA . LYS A 1 97 ? 15.520 -2.928 10.543 1.00 95.50 97 LYS A CA 1
ATOM 778 C C . LYS A 1 97 ? 14.449 -2.600 11.574 1.00 95.50 97 LYS A C 1
ATOM 780 O O . LYS A 1 97 ? 13.573 -1.773 11.329 1.00 95.50 97 LYS A O 1
ATOM 785 N N . LEU A 1 98 ? 14.535 -3.237 12.739 1.00 96.69 98 LEU A N 1
ATOM 786 C CA . LEU A 1 98 ? 13.729 -2.872 13.900 1.00 96.69 98 LEU A CA 1
ATOM 787 C C . LEU A 1 98 ? 14.332 -1.606 14.525 1.00 96.69 98 LEU A C 1
ATOM 789 O O . LEU A 1 98 ? 15.470 -1.634 14.990 1.00 96.69 98 LEU A O 1
ATOM 793 N N . ILE A 1 99 ? 13.595 -0.497 14.495 1.00 96.69 99 ILE A N 1
ATOM 794 C CA . ILE A 1 99 ? 14.040 0.797 15.040 1.00 96.69 99 ILE A CA 1
ATOM 795 C C . ILE A 1 99 ? 13.617 0.917 16.511 1.00 96.69 99 ILE A C 1
ATOM 797 O O . ILE A 1 99 ? 14.361 1.432 17.341 1.00 96.69 99 ILE A O 1
ATOM 801 N N . SER A 1 100 ? 12.426 0.419 16.845 1.00 96.88 100 SER A N 1
ATOM 802 C CA . SER A 1 100 ? 11.908 0.297 18.213 1.00 96.88 100 SER A CA 1
ATOM 803 C C . SER A 1 100 ? 10.874 -0.839 18.274 1.00 96.88 100 SER A C 1
ATOM 805 O O . SER A 1 100 ? 10.506 -1.356 17.220 1.00 96.88 100 SER A O 1
ATOM 807 N N . PRO A 1 101 ? 10.342 -1.223 19.453 1.00 97.12 101 PRO A N 1
ATOM 808 C CA . PRO A 1 101 ? 9.338 -2.291 19.558 1.00 97.12 101 PRO A CA 1
ATOM 809 C C . PRO A 1 101 ? 8.076 -2.086 18.706 1.00 97.12 101 PRO A C 1
ATOM 811 O O . PRO A 1 101 ? 7.360 -3.044 18.436 1.00 97.12 101 PRO A O 1
ATOM 814 N N . THR A 1 102 ? 7.791 -0.848 18.296 1.00 97.62 102 THR A N 1
ATOM 815 C CA . THR A 1 102 ? 6.619 -0.497 17.484 1.00 97.62 102 THR A CA 1
ATOM 816 C C . THR A 1 102 ? 6.978 0.063 16.109 1.00 97.62 102 THR A C 1
ATOM 818 O O . THR A 1 102 ? 6.063 0.393 15.361 1.00 97.62 102 THR A O 1
ATOM 821 N N . HIS A 1 103 ? 8.267 0.185 15.763 1.00 98.44 103 HIS A N 1
ATOM 822 C CA . HIS A 1 103 ? 8.724 0.817 14.522 1.00 98.44 103 HIS A CA 1
ATOM 823 C C . HIS A 1 103 ? 9.679 -0.086 13.748 1.00 98.44 103 HIS A C 1
ATOM 825 O O . HIS A 1 103 ? 10.755 -0.444 14.233 1.00 98.44 103 HIS A O 1
ATOM 831 N N . GLU A 1 104 ? 9.323 -0.372 12.503 1.00 97.75 104 GLU A N 1
ATOM 832 C CA . GLU A 1 104 ? 10.147 -1.128 11.565 1.00 97.75 104 GLU A CA 1
ATOM 833 C C . GLU A 1 104 ? 10.395 -0.315 10.292 1.00 97.75 104 GLU A C 1
ATOM 835 O O . GLU A 1 104 ? 9.515 0.402 9.806 1.00 97.75 104 GLU A O 1
ATOM 840 N N . LEU A 1 105 ? 11.593 -0.468 9.732 1.00 97.88 105 LEU A N 1
ATOM 841 C CA . LEU A 1 105 ? 11.962 0.022 8.412 1.00 97.88 105 LEU A CA 1
ATOM 842 C C . LEU A 1 105 ? 12.279 -1.163 7.503 1.00 97.88 105 LEU A C 1
ATOM 844 O O . LEU A 1 105 ? 13.106 -2.007 7.836 1.00 97.88 105 LEU A O 1
ATOM 848 N N . HIS A 1 106 ? 11.630 -1.204 6.349 1.00 96.75 106 HIS A N 1
ATOM 849 C CA . HIS A 1 106 ? 11.797 -2.235 5.337 1.00 96.75 106 HIS A CA 1
ATOM 850 C C . HIS A 1 106 ? 12.382 -1.585 4.090 1.00 96.75 106 HIS A C 1
ATOM 852 O O . HIS A 1 106 ? 11.796 -0.649 3.549 1.00 96.75 106 HIS A O 1
ATOM 858 N N . VAL A 1 107 ? 13.516 -2.081 3.617 1.00 95.44 107 VAL A N 1
ATOM 859 C CA . VAL A 1 107 ? 14.206 -1.533 2.451 1.00 95.44 107 VAL A CA 1
ATOM 860 C C . VAL A 1 107 ? 14.426 -2.645 1.446 1.00 95.44 107 VAL A C 1
ATOM 862 O O . VAL A 1 107 ? 14.945 -3.709 1.785 1.00 95.44 107 VAL A O 1
ATOM 865 N N . PHE A 1 108 ? 13.989 -2.420 0.214 1.00 91.88 108 PHE A N 1
ATOM 866 C CA . PHE A 1 108 ? 14.160 -3.378 -0.865 1.00 91.88 108 PHE A CA 1
ATOM 867 C C . PHE A 1 108 ? 14.345 -2.683 -2.210 1.00 91.88 108 PHE A C 1
ATOM 869 O O . PHE A 1 108 ? 13.967 -1.533 -2.417 1.00 91.88 108 PHE A O 1
ATOM 876 N N . ASN A 1 109 ? 14.966 -3.417 -3.124 1.00 92.50 109 ASN A N 1
ATOM 877 C CA . ASN A 1 109 ? 15.515 -2.905 -4.367 1.00 92.50 109 ASN A CA 1
ATOM 878 C C . ASN A 1 109 ? 15.079 -3.821 -5.513 1.00 92.50 109 ASN A C 1
ATOM 880 O O . ASN A 1 109 ? 15.211 -5.041 -5.413 1.00 92.50 109 ASN A O 1
ATOM 884 N N . ILE A 1 110 ? 14.559 -3.242 -6.596 1.00 92.12 110 ILE A N 1
ATOM 885 C CA . ILE A 1 110 ? 14.154 -3.971 -7.804 1.00 92.12 110 ILE A CA 1
ATOM 886 C C . ILE A 1 110 ? 14.839 -3.330 -9.012 1.00 92.12 110 ILE A C 1
ATOM 888 O O . ILE A 1 110 ? 14.319 -2.398 -9.637 1.00 92.12 110 ILE A O 1
ATOM 892 N N . GLU A 1 111 ? 16.014 -3.853 -9.350 1.00 91.62 111 GLU A N 1
ATOM 893 C CA . GLU A 1 111 ? 16.738 -3.473 -10.564 1.00 91.62 111 GLU A CA 1
ATOM 894 C C . GLU A 1 111 ? 16.009 -3.975 -11.814 1.00 91.62 111 GLU A C 1
ATOM 896 O O . GLU A 1 111 ? 15.704 -3.215 -12.730 1.00 91.62 111 GLU A O 1
ATOM 901 N N . SER A 1 112 ? 15.658 -5.258 -11.821 1.00 91.00 112 SER A N 1
ATOM 902 C CA . SER A 1 112 ? 14.949 -5.913 -12.915 1.00 91.00 112 SER A CA 1
ATOM 903 C C . SER A 1 112 ? 13.873 -6.855 -12.377 1.00 91.00 112 SER A C 1
ATOM 905 O O . SER A 1 112 ? 13.904 -7.264 -11.216 1.00 91.00 112 SER A O 1
ATOM 907 N N . LEU A 1 113 ? 12.884 -7.171 -13.217 1.00 92.81 113 LEU A N 1
ATOM 908 C CA . LEU A 1 113 ? 11.891 -8.198 -12.906 1.00 92.81 113 LEU A CA 1
ATOM 909 C C . LEU A 1 113 ? 12.466 -9.557 -13.300 1.00 92.81 113 LEU A C 1
ATOM 911 O O . LEU A 1 113 ? 12.331 -9.993 -14.443 1.00 92.81 113 LEU A O 1
ATOM 915 N N . ASP A 1 114 ? 13.150 -10.197 -12.355 1.00 91.19 114 ASP A N 1
ATOM 916 C CA . ASP A 1 114 ? 13.647 -11.558 -12.528 1.00 91.19 114 ASP A CA 1
ATOM 917 C C . ASP A 1 114 ? 12.496 -12.587 -12.513 1.00 91.19 114 ASP A C 1
ATOM 919 O O . ASP A 1 114 ? 11.320 -12.259 -12.307 1.00 91.19 114 ASP A O 1
ATOM 923 N N . THR A 1 115 ? 12.825 -13.862 -12.724 1.00 91.62 115 THR A N 1
ATOM 924 C CA . THR A 1 115 ? 11.837 -14.951 -12.724 1.00 91.62 115 THR A CA 1
ATOM 925 C C . THR A 1 115 ? 11.086 -15.067 -11.394 1.00 91.62 115 THR A C 1
ATOM 927 O O . THR A 1 115 ? 9.918 -15.450 -11.387 1.00 91.62 115 THR A O 1
ATOM 930 N N . LYS A 1 116 ? 11.717 -14.728 -10.261 1.00 90.81 116 LYS A N 1
ATOM 931 C CA . LYS A 1 116 ? 11.080 -14.826 -8.939 1.00 90.81 116 LYS A CA 1
ATOM 932 C C . LYS A 1 116 ? 10.050 -13.720 -8.754 1.00 90.81 116 LYS A C 1
ATOM 934 O O . LYS A 1 116 ? 8.928 -14.015 -8.352 1.00 90.81 116 LYS A O 1
ATOM 939 N N . ILE A 1 117 ? 10.404 -12.477 -9.075 1.00 92.38 117 ILE A N 1
ATOM 940 C CA . ILE A 1 117 ? 9.494 -11.329 -8.980 1.00 92.38 117 ILE A CA 1
ATOM 941 C C . ILE A 1 117 ? 8.354 -11.475 -9.988 1.00 92.38 117 ILE A C 1
ATOM 943 O O . ILE A 1 117 ? 7.203 -11.236 -9.635 1.00 92.38 117 ILE A O 1
ATOM 947 N N . THR A 1 118 ? 8.655 -11.924 -11.209 1.00 94.88 118 THR A N 1
ATOM 948 C CA . THR A 1 118 ? 7.642 -12.207 -12.239 1.00 94.88 118 THR A CA 1
ATOM 949 C C . THR A 1 118 ? 6.644 -13.248 -11.745 1.00 94.88 118 THR A C 1
ATOM 951 O O . THR A 1 118 ? 5.446 -13.001 -11.782 1.00 94.88 118 THR A O 1
ATOM 954 N N . LYS A 1 119 ? 7.128 -14.355 -11.169 1.00 94.31 119 LYS A N 1
ATOM 955 C CA . LYS A 1 119 ? 6.258 -15.365 -10.564 1.00 94.31 119 LYS A CA 1
ATOM 956 C C . LYS A 1 119 ? 5.397 -14.793 -9.434 1.00 94.31 119 LYS A C 1
ATOM 958 O O . LYS A 1 119 ? 4.225 -15.121 -9.352 1.00 94.31 119 LYS A O 1
ATOM 963 N N . CYS A 1 120 ? 5.947 -13.918 -8.588 1.00 93.88 120 CYS A N 1
ATOM 964 C CA . CYS A 1 120 ? 5.155 -13.261 -7.542 1.00 93.88 120 CYS A CA 1
ATOM 965 C C . CYS A 1 120 ? 4.052 -12.383 -8.129 1.00 93.88 120 CYS A C 1
ATOM 967 O O . CYS A 1 120 ? 2.941 -12.371 -7.609 1.00 93.88 120 CYS A O 1
ATOM 969 N N . LEU A 1 121 ? 4.365 -11.625 -9.182 1.00 96.44 121 LEU A N 1
ATOM 970 C CA . LEU A 1 121 ? 3.363 -10.840 -9.886 1.00 96.44 121 LEU A CA 1
ATOM 971 C C . LEU A 1 121 ? 2.280 -11.771 -10.436 1.00 96.44 121 LEU A C 1
ATOM 973 O O . LEU A 1 121 ? 1.124 -11.568 -10.100 1.00 96.44 121 LEU A O 1
ATOM 977 N N . ASP A 1 122 ? 2.632 -12.832 -11.160 1.00 96.94 122 ASP A N 1
ATOM 978 C CA . ASP A 1 122 ? 1.655 -13.779 -11.717 1.00 96.94 122 ASP A CA 1
ATOM 979 C C . ASP A 1 122 ? 0.772 -14.420 -10.630 1.00 96.94 122 ASP A C 1
ATOM 981 O O . ASP A 1 122 ? -0.449 -14.470 -10.775 1.00 96.94 122 ASP A O 1
ATOM 985 N N . ASP A 1 123 ? 1.372 -14.829 -9.506 1.00 95.81 123 ASP A N 1
ATOM 986 C CA . ASP A 1 123 ? 0.677 -15.477 -8.389 1.00 95.81 123 ASP A CA 1
ATOM 987 C C . ASP A 1 123 ? -0.300 -14.515 -7.660 1.00 95.81 123 ASP A C 1
ATOM 989 O O . ASP A 1 123 ? -1.281 -14.966 -7.064 1.00 95.81 123 ASP A O 1
ATOM 993 N N . PHE A 1 124 ? -0.063 -13.192 -7.680 1.00 97.06 124 PHE A N 1
ATOM 994 C CA . PHE A 1 124 ? -0.847 -12.225 -6.891 1.00 97.06 124 PHE A CA 1
ATOM 995 C C . PHE A 1 124 ? -1.612 -11.167 -7.692 1.00 97.06 124 PHE A C 1
ATOM 997 O O . PHE A 1 124 ? -2.554 -10.597 -7.133 1.00 97.06 124 PHE A O 1
ATOM 1004 N N . LEU A 1 125 ? -1.266 -10.897 -8.953 1.00 96.81 125 LEU A N 1
ATOM 1005 C CA . LEU A 1 125 ? -1.765 -9.747 -9.718 1.00 96.81 125 LEU A CA 1
ATOM 1006 C C . LEU A 1 125 ? -3.289 -9.744 -9.819 1.00 96.81 125 LEU A C 1
ATOM 1008 O O . LEU A 1 125 ? -3.909 -8.735 -9.489 1.00 96.81 125 LEU A O 1
ATOM 1012 N N . VAL A 1 126 ? -3.894 -10.882 -10.181 1.00 96.94 126 VAL A N 1
ATOM 1013 C CA . VAL A 1 126 ? -5.359 -11.035 -10.233 1.00 96.94 126 VAL A CA 1
ATOM 1014 C C . VAL A 1 126 ? -5.971 -10.661 -8.887 1.00 96.94 126 VAL A C 1
ATOM 1016 O O . VAL A 1 126 ? -6.834 -9.794 -8.805 1.00 96.94 126 VAL A O 1
ATOM 1019 N N . SER A 1 127 ? -5.441 -11.221 -7.801 1.00 95.94 127 SER A N 1
ATOM 1020 C CA . SER A 1 127 ? -5.980 -10.983 -6.463 1.00 95.94 127 SER A CA 1
ATOM 1021 C C . SER A 1 127 ? -5.730 -9.582 -5.900 1.00 95.94 127 SER A C 1
ATOM 1023 O O . SER A 1 127 ? -6.423 -9.175 -4.970 1.00 95.94 127 SER A O 1
ATOM 1025 N N . ILE A 1 128 ? -4.741 -8.850 -6.416 1.00 96.12 128 ILE A N 1
ATOM 1026 C CA . ILE A 1 128 ? -4.509 -7.437 -6.089 1.00 96.12 128 ILE A CA 1
ATOM 1027 C C . ILE A 1 128 ? -5.506 -6.568 -6.860 1.00 96.12 128 ILE A C 1
ATOM 1029 O O . ILE A 1 128 ? -6.130 -5.675 -6.283 1.00 96.12 128 ILE A O 1
ATOM 1033 N N . CYS A 1 129 ? -5.675 -6.839 -8.152 1.00 94.94 129 CYS A N 1
ATOM 1034 C CA . CYS A 1 129 ? -6.525 -6.072 -9.055 1.00 94.94 129 CYS A CA 1
ATOM 1035 C C . CYS A 1 129 ? -8.018 -6.277 -8.805 1.00 94.94 129 CYS A C 1
ATOM 1037 O O . CYS A 1 129 ? -8.749 -5.292 -8.695 1.00 94.94 129 CYS A O 1
ATOM 1039 N N . GLU A 1 130 ? -8.443 -7.530 -8.684 1.00 93.81 130 GLU A N 1
ATOM 1040 C CA . GLU A 1 130 ? -9.843 -7.958 -8.782 1.00 93.81 130 GLU A CA 1
ATOM 1041 C C . GLU A 1 130 ? -10.262 -8.913 -7.646 1.00 93.81 130 GLU A C 1
ATOM 1043 O O . GLU A 1 130 ? -11.424 -9.294 -7.544 1.00 93.81 130 GLU A O 1
ATOM 1048 N N . GLY A 1 131 ? -9.355 -9.237 -6.717 1.00 94.31 131 GLY A N 1
ATOM 1049 C CA . GLY A 1 131 ? -9.664 -10.082 -5.563 1.00 94.31 131 GLY A CA 1
ATOM 1050 C C . GLY A 1 131 ? -9.824 -11.551 -5.957 1.00 94.31 131 GLY A C 1
ATOM 1051 O O . GLY A 1 131 ? -9.073 -12.076 -6.771 1.00 94.31 131 GLY A O 1
ATOM 1052 N N . SER A 1 132 ? -10.791 -12.239 -5.365 1.00 95.81 132 SER A N 1
ATOM 1053 C CA . SER A 1 132 ? -11.090 -13.656 -5.623 1.00 95.81 132 SER A CA 1
ATOM 1054 C C . SER A 1 132 ? -11.931 -13.869 -6.889 1.00 95.81 132 SER A C 1
ATOM 1056 O O . SER A 1 132 ? -12.721 -14.806 -6.944 1.00 95.81 132 SER A O 1
ATOM 1058 N N . SER A 1 133 ? -11.797 -12.981 -7.876 1.00 94.31 133 SER A N 1
ATOM 1059 C CA . SER A 1 133 ? -12.464 -13.095 -9.173 1.00 94.31 133 SER A CA 1
ATOM 1060 C C . SER A 1 133 ? -11.956 -14.301 -9.967 1.00 94.31 133 SER A C 1
ATOM 1062 O O . SER A 1 133 ? -10.789 -14.668 -9.838 1.00 94.31 133 SER A O 1
ATOM 1064 N N . ASP A 1 134 ? -12.768 -14.796 -10.900 1.00 94.69 134 ASP A N 1
ATOM 1065 C CA . ASP A 1 134 ? -12.389 -15.854 -11.852 1.00 94.69 134 ASP A CA 1
ATOM 1066 C C . ASP A 1 134 ? -11.652 -15.317 -13.103 1.00 94.69 134 ASP A C 1
ATOM 1068 O O . ASP A 1 134 ? -11.643 -15.955 -14.155 1.00 94.69 134 ASP A O 1
ATOM 1072 N N . SER A 1 135 ? -11.083 -14.108 -13.044 1.00 95.81 135 SER A N 1
ATOM 1073 C CA . SER A 1 135 ? -10.391 -13.513 -14.190 1.00 95.81 135 SER A CA 1
ATOM 1074 C C . SER A 1 135 ? -9.059 -14.198 -14.484 1.00 95.81 135 SER A C 1
ATOM 1076 O O . SER A 1 135 ? -8.213 -14.366 -13.607 1.00 95.81 135 SER A O 1
ATOM 1078 N N . GLU A 1 136 ? -8.832 -14.478 -15.765 1.00 97.38 136 GLU A N 1
ATOM 1079 C CA . GLU A 1 136 ? -7.539 -14.931 -16.275 1.00 97.38 136 GLU A CA 1
ATOM 1080 C C . GLU A 1 136 ? -6.466 -13.841 -16.130 1.00 97.38 136 GLU A C 1
ATOM 1082 O O . GLU A 1 136 ? -6.717 -12.654 -16.380 1.00 97.38 136 GLU A O 1
ATOM 1087 N N . LEU A 1 137 ? -5.243 -14.253 -15.787 1.00 97.50 137 LEU A N 1
ATOM 1088 C CA . LEU A 1 137 ? -4.105 -13.354 -15.575 1.00 97.50 137 LEU A CA 1
ATOM 1089 C C . LEU A 1 137 ? -3.856 -12.428 -16.776 1.00 97.50 137 LEU A C 1
ATOM 1091 O O . LEU A 1 137 ? -3.682 -11.222 -16.596 1.00 97.50 137 LEU A O 1
ATOM 1095 N N . ASP A 1 138 ? -3.893 -12.968 -17.995 1.00 97.62 138 ASP A N 1
ATOM 1096 C CA . ASP A 1 138 ? -3.621 -12.209 -19.222 1.00 97.62 138 ASP A CA 1
ATOM 1097 C C . ASP A 1 138 ? -4.653 -11.097 -19.454 1.00 97.62 138 ASP A C 1
ATOM 1099 O O . ASP A 1 138 ? -4.320 -10.000 -19.912 1.00 97.62 138 ASP A O 1
ATOM 1103 N N . LEU A 1 139 ? -5.913 -11.331 -19.067 1.00 96.62 139 LEU A N 1
ATOM 1104 C CA . LEU A 1 139 ? -6.957 -10.310 -19.140 1.00 96.62 139 LEU A CA 1
ATOM 1105 C C . LEU A 1 139 ? -6.720 -9.199 -18.116 1.00 96.62 139 LEU A C 1
ATOM 1107 O O . LEU A 1 139 ? -6.906 -8.023 -18.441 1.00 96.62 139 LEU A O 1
ATOM 1111 N N . VAL A 1 140 ? -6.276 -9.543 -16.906 1.00 96.12 140 VAL A N 1
ATOM 1112 C CA . VAL A 1 140 ? -5.934 -8.554 -15.873 1.00 96.12 140 VAL A CA 1
ATOM 1113 C C . VAL A 1 140 ? -4.723 -7.723 -16.297 1.00 96.12 140 VAL A C 1
ATOM 1115 O O . VAL A 1 140 ? -4.772 -6.494 -16.200 1.00 96.12 140 VAL A O 1
ATOM 1118 N N . LYS A 1 141 ? -3.675 -8.351 -16.846 1.00 97.19 141 LYS A N 1
ATOM 1119 C CA . LYS A 1 141 ? -2.520 -7.643 -17.424 1.00 97.19 141 LYS A CA 1
ATOM 1120 C C . LYS A 1 141 ? -2.947 -6.680 -18.527 1.00 97.19 141 LYS A C 1
ATOM 1122 O O . LYS A 1 141 ? -2.564 -5.510 -18.495 1.00 97.19 141 LYS A O 1
ATOM 1127 N N . LEU A 1 142 ? -3.803 -7.128 -19.449 1.00 95.31 142 LEU A N 1
ATOM 1128 C CA . LEU A 1 142 ? -4.336 -6.291 -20.524 1.00 95.31 142 LEU A CA 1
ATOM 1129 C C . LEU A 1 142 ? -5.121 -5.086 -19.986 1.00 95.31 142 LEU A C 1
ATOM 1131 O O . LEU A 1 142 ? -4.922 -3.968 -20.464 1.00 95.31 142 LEU A O 1
ATOM 1135 N N . ARG A 1 143 ? -6.006 -5.292 -19.002 1.00 93.69 143 ARG A N 1
ATOM 1136 C CA . ARG A 1 143 ? -6.780 -4.209 -18.365 1.00 93.69 143 ARG A CA 1
ATOM 1137 C C . ARG A 1 143 ? -5.866 -3.219 -17.654 1.00 93.69 143 ARG A C 1
ATOM 1139 O O . ARG A 1 143 ? -6.036 -2.015 -17.825 1.00 93.69 143 ARG A O 1
ATOM 1146 N N . LEU A 1 144 ? -4.879 -3.712 -16.906 1.00 93.06 144 LEU A N 1
ATOM 1147 C CA . LEU A 1 144 ? -3.925 -2.869 -16.193 1.00 93.06 144 LEU A CA 1
ATOM 1148 C C . LEU A 1 144 ? -3.042 -2.071 -17.158 1.00 93.06 144 LEU A C 1
ATOM 1150 O O . LEU A 1 144 ? -2.808 -0.887 -16.933 1.00 93.06 144 LEU A O 1
ATOM 1154 N N . ARG A 1 145 ? -2.604 -2.683 -18.262 1.00 94.12 145 ARG A N 1
ATOM 1155 C CA . ARG A 1 145 ? -1.866 -1.996 -19.327 1.00 94.12 145 ARG A CA 1
ATOM 1156 C C . ARG A 1 145 ? -2.690 -0.851 -19.909 1.00 94.12 145 ARG A C 1
ATOM 1158 O O . ARG A 1 145 ? -2.229 0.284 -19.877 1.00 94.12 145 ARG A O 1
ATOM 1165 N N . LYS A 1 146 ? -3.930 -1.126 -20.329 1.00 92.25 146 LYS A N 1
ATOM 1166 C CA . LYS A 1 146 ? -4.860 -0.103 -20.843 1.00 92.25 146 LYS A CA 1
ATOM 1167 C C . LYS A 1 146 ? -5.111 1.013 -19.831 1.00 92.25 146 LYS A C 1
ATOM 1169 O O . LYS A 1 146 ? -5.086 2.183 -20.182 1.00 92.25 146 LYS A O 1
ATOM 1174 N N . PHE A 1 147 ? -5.285 0.661 -18.556 1.00 88.25 147 PHE A N 1
ATOM 1175 C CA . PHE A 1 147 ? -5.441 1.639 -17.480 1.00 88.25 147 PHE A CA 1
ATOM 1176 C C . PHE A 1 147 ? -4.244 2.598 -17.369 1.00 88.25 147 PHE A C 1
ATOM 1178 O O . PHE A 1 147 ? -4.437 3.767 -17.040 1.00 88.25 147 PHE A O 1
ATOM 1185 N N . LEU A 1 148 ? -3.023 2.117 -17.630 1.00 90.88 148 LEU A N 1
ATOM 1186 C CA . LEU A 1 148 ? -1.795 2.912 -17.568 1.00 90.88 148 LEU A CA 1
ATOM 1187 C C . LEU A 1 148 ? -1.487 3.673 -18.867 1.00 90.88 148 LEU A C 1
ATOM 1189 O O . LEU A 1 148 ? -0.787 4.679 -18.797 1.00 90.88 148 LEU A O 1
ATOM 1193 N N . GLU A 1 149 ? -1.950 3.204 -20.028 1.00 90.31 149 GLU A N 1
ATOM 1194 C CA . GLU A 1 149 ? -1.676 3.817 -21.341 1.00 90.31 149 GLU A CA 1
ATOM 1195 C C . GLU A 1 149 ? -2.190 5.263 -21.427 1.00 90.31 149 GLU A C 1
ATOM 1197 O O . GLU A 1 149 ? -1.468 6.139 -21.897 1.00 90.31 149 GLU A O 1
ATOM 1202 N N . ASP A 1 150 ? -3.375 5.539 -20.875 1.00 84.12 150 ASP A N 1
ATOM 1203 C CA . ASP A 1 150 ? -4.016 6.864 -20.929 1.00 84.12 150 ASP A CA 1
ATOM 1204 C C . ASP A 1 150 ? -3.518 7.848 -19.850 1.00 84.12 150 ASP A C 1
ATOM 1206 O O . ASP A 1 150 ? -4.117 8.905 -19.625 1.00 84.12 150 ASP A O 1
ATOM 1210 N N . LYS A 1 151 ? -2.464 7.495 -19.105 1.00 88.12 151 LYS A N 1
ATOM 1211 C CA . LYS A 1 151 ? -1.984 8.266 -17.951 1.00 88.12 151 LYS A CA 1
ATOM 1212 C C . LYS A 1 151 ? -0.628 8.901 -18.228 1.00 88.12 151 LYS A C 1
ATOM 1214 O O . LYS A 1 151 ? 0.239 8.312 -18.868 1.00 88.12 151 LYS A O 1
ATOM 1219 N N . ASP A 1 152 ? -0.415 10.093 -17.675 1.00 92.25 152 ASP A N 1
ATOM 1220 C CA . ASP A 1 152 ? 0.906 10.717 -17.671 1.00 92.25 152 ASP A CA 1
ATOM 1221 C C . ASP A 1 152 ? 1.922 9.873 -16.875 1.00 92.25 152 ASP A C 1
ATOM 1223 O O . ASP A 1 152 ? 1.558 9.048 -16.030 1.00 92.25 152 ASP A O 1
ATOM 1227 N N . GLU A 1 153 ? 3.212 10.089 -17.130 1.00 91.62 153 GLU A N 1
ATOM 1228 C CA . GLU A 1 153 ? 4.303 9.322 -16.517 1.00 91.62 153 GLU A CA 1
ATOM 1229 C C . GLU A 1 153 ? 4.234 9.305 -14.983 1.00 91.62 153 GLU A C 1
ATOM 1231 O O . GLU A 1 153 ? 4.355 8.243 -14.370 1.00 91.62 153 GLU A O 1
ATOM 1236 N N . LYS A 1 154 ? 3.955 10.449 -14.347 1.00 91.69 154 LYS A N 1
ATOM 1237 C CA . LYS A 1 154 ? 3.866 10.553 -12.885 1.00 91.69 154 LYS A CA 1
ATOM 1238 C C . LYS A 1 154 ? 2.719 9.700 -12.346 1.00 91.69 154 LYS A C 1
ATOM 1240 O O . LYS A 1 154 ? 2.893 9.008 -11.340 1.00 91.69 154 LYS A O 1
ATOM 1245 N N . THR A 1 155 ? 1.567 9.726 -13.007 1.00 91.06 155 THR A N 1
ATOM 1246 C CA . THR A 1 155 ? 0.411 8.902 -12.644 1.00 91.06 155 THR A CA 1
ATOM 1247 C C . THR A 1 155 ? 0.710 7.411 -12.839 1.00 91.06 155 THR A C 1
ATOM 1249 O O . THR A 1 155 ? 0.409 6.611 -11.951 1.00 91.06 155 THR A O 1
ATOM 1252 N N . ARG A 1 156 ? 1.388 7.026 -13.930 1.00 93.50 156 ARG A N 1
ATOM 1253 C CA . ARG A 1 156 ? 1.818 5.632 -14.161 1.00 93.50 156 ARG A CA 1
ATOM 1254 C C . ARG A 1 156 ? 2.804 5.150 -13.096 1.00 93.50 156 ARG A C 1
ATOM 1256 O O . ARG A 1 156 ? 2.667 4.036 -12.594 1.00 93.50 156 ARG A O 1
ATOM 1263 N N . MET A 1 157 ? 3.764 5.991 -12.710 1.00 94.06 157 MET A N 1
ATOM 1264 C CA . MET A 1 157 ? 4.710 5.702 -11.629 1.00 94.06 157 MET A CA 1
ATOM 1265 C C . MET A 1 157 ? 4.016 5.552 -10.273 1.00 94.06 157 MET A C 1
ATOM 1267 O O . MET A 1 157 ? 4.395 4.680 -9.495 1.00 94.06 157 MET A O 1
ATOM 1271 N N . GLY A 1 158 ? 3.020 6.394 -9.975 1.00 93.88 158 GLY A N 1
ATOM 1272 C CA . GLY A 1 158 ? 2.175 6.279 -8.780 1.00 93.88 158 GLY A CA 1
ATOM 1273 C C . GLY A 1 158 ? 1.459 4.934 -8.718 1.00 93.88 158 GLY A C 1
ATOM 1274 O O . GLY A 1 158 ? 1.690 4.162 -7.793 1.00 93.88 158 GLY A O 1
ATOM 1275 N N . ALA A 1 159 ? 0.702 4.607 -9.766 1.00 93.44 159 ALA A N 1
ATOM 1276 C CA . ALA A 1 159 ? -0.035 3.350 -9.858 1.00 93.44 159 ALA A CA 1
ATOM 1277 C C . ALA A 1 159 ? 0.879 2.114 -9.771 1.00 93.44 159 ALA A C 1
ATOM 1279 O O . ALA A 1 159 ? 0.571 1.158 -9.060 1.00 93.44 159 ALA A O 1
ATOM 1280 N N . ALA A 1 160 ? 2.030 2.132 -10.452 1.00 95.38 160 ALA A N 1
ATOM 1281 C CA . ALA A 1 160 ? 3.001 1.045 -10.360 1.00 95.38 160 ALA A CA 1
ATOM 1282 C C . ALA A 1 160 ? 3.597 0.928 -8.947 1.00 95.38 160 ALA A C 1
ATOM 1284 O O . ALA A 1 160 ? 3.715 -0.178 -8.425 1.00 95.38 160 ALA A O 1
ATOM 1285 N N . ALA A 1 161 ? 3.957 2.048 -8.310 1.00 95.69 161 ALA A N 1
ATOM 1286 C CA . ALA A 1 161 ? 4.484 2.055 -6.947 1.00 95.69 161 ALA A CA 1
ATOM 1287 C C . ALA A 1 161 ? 3.483 1.468 -5.942 1.00 95.69 161 ALA A C 1
ATOM 1289 O O . ALA A 1 161 ? 3.855 0.590 -5.164 1.00 95.69 161 ALA A O 1
ATOM 1290 N N . GLU A 1 162 ? 2.221 1.901 -5.993 1.00 95.56 162 GLU A N 1
ATOM 1291 C CA . GLU A 1 162 ? 1.136 1.350 -5.173 1.00 95.56 162 GLU A CA 1
ATOM 1292 C C . GLU A 1 162 ? 1.015 -0.165 -5.353 1.00 95.56 162 GLU A C 1
ATOM 1294 O O . GLU A 1 162 ? 1.028 -0.911 -4.373 1.00 95.56 162 GLU A O 1
ATOM 1299 N N . LEU A 1 163 ? 0.996 -0.637 -6.601 1.00 96.06 163 LEU A N 1
ATOM 1300 C CA . LEU A 1 163 ? 0.884 -2.060 -6.904 1.00 96.06 163 LEU A CA 1
ATOM 1301 C C . LEU A 1 163 ? 2.067 -2.877 -6.362 1.00 96.06 163 LEU A C 1
ATOM 1303 O O . LEU A 1 163 ? 1.860 -3.961 -5.818 1.00 96.06 163 LEU A O 1
ATOM 1307 N N . PHE A 1 164 ? 3.300 -2.363 -6.439 1.00 96.75 164 PHE A N 1
ATOM 1308 C CA . PHE A 1 164 ? 4.456 -3.028 -5.822 1.00 96.75 164 PHE A CA 1
ATOM 1309 C C . PHE A 1 164 ? 4.395 -3.021 -4.287 1.00 96.75 164 PHE A C 1
ATOM 1311 O O . PHE A 1 164 ? 4.830 -3.992 -3.663 1.00 96.75 164 PHE A O 1
ATOM 1318 N N . ALA A 1 165 ? 3.820 -1.983 -3.672 1.00 96.75 165 ALA A N 1
ATOM 1319 C CA . ALA A 1 165 ? 3.550 -1.974 -2.234 1.00 96.75 165 ALA A CA 1
ATOM 1320 C C . ALA A 1 165 ? 2.579 -3.102 -1.861 1.00 96.75 165 ALA A C 1
ATOM 1322 O O . ALA A 1 165 ? 2.823 -3.865 -0.923 1.00 96.75 165 ALA A O 1
ATOM 1323 N N . HIS A 1 166 ? 1.493 -3.234 -2.630 1.00 96.88 166 HIS A N 1
ATOM 1324 C CA . HIS A 1 166 ? 0.479 -4.267 -2.429 1.00 96.88 166 HIS A CA 1
ATOM 1325 C C . HIS A 1 166 ? 1.082 -5.657 -2.630 1.00 96.88 166 HIS A C 1
ATOM 1327 O O . HIS A 1 166 ? 0.905 -6.515 -1.768 1.00 96.88 166 HIS A O 1
ATOM 1333 N N . LEU A 1 167 ? 1.875 -5.860 -3.687 1.00 96.56 167 LEU A N 1
ATOM 1334 C CA . LEU A 1 167 ? 2.603 -7.106 -3.937 1.00 96.56 167 LEU A CA 1
ATOM 1335 C C . LEU A 1 167 ? 3.476 -7.496 -2.742 1.00 96.56 167 LEU A C 1
ATOM 1337 O O . LEU A 1 167 ? 3.366 -8.615 -2.240 1.00 96.56 167 LEU A O 1
ATOM 1341 N N . TYR A 1 168 ? 4.301 -6.570 -2.247 1.00 96.12 168 TYR A N 1
ATOM 1342 C CA . TYR A 1 168 ? 5.139 -6.829 -1.080 1.00 96.12 168 TYR A CA 1
ATOM 1343 C C . TYR A 1 168 ? 4.299 -7.271 0.123 1.00 96.12 168 TYR A C 1
ATOM 1345 O O . TYR A 1 168 ? 4.582 -8.303 0.735 1.00 96.12 168 TYR A O 1
ATOM 1353 N N . LEU A 1 169 ? 3.234 -6.535 0.444 1.00 96.88 169 LEU A N 1
ATOM 1354 C CA . LEU A 1 169 ? 2.382 -6.854 1.588 1.00 96.88 169 LEU A CA 1
ATOM 1355 C C . LEU A 1 169 ? 1.683 -8.209 1.431 1.00 96.88 169 LEU A C 1
ATOM 1357 O O . LEU A 1 169 ? 1.645 -8.982 2.390 1.00 96.88 169 LEU A O 1
ATOM 1361 N N . ARG A 1 170 ? 1.221 -8.560 0.227 1.00 95.44 170 ARG A N 1
ATOM 1362 C CA . ARG A 1 170 ? 0.660 -9.890 -0.057 1.00 95.44 170 ARG A CA 1
ATOM 1363 C C . ARG A 1 170 ? 1.689 -10.995 0.172 1.00 95.44 170 ARG A C 1
ATOM 1365 O O . ARG A 1 170 ? 1.386 -11.960 0.870 1.00 95.44 170 ARG A O 1
ATOM 1372 N N . THR A 1 171 ? 2.926 -10.821 -0.302 1.00 93.62 171 THR A N 1
ATOM 1373 C CA . THR A 1 171 ? 4.011 -11.790 -0.042 1.00 93.62 171 THR A CA 1
ATOM 1374 C C . THR A 1 171 ? 4.393 -11.877 1.442 1.00 93.62 171 THR A C 1
ATOM 1376 O O . THR A 1 171 ? 4.879 -12.909 1.896 1.00 93.62 171 THR A O 1
ATOM 1379 N N . ALA A 1 172 ? 4.141 -10.819 2.218 1.00 93.88 172 ALA A N 1
ATOM 1380 C CA . ALA A 1 172 ? 4.365 -10.770 3.662 1.00 93.88 172 ALA A CA 1
ATOM 1381 C C . ALA A 1 172 ? 3.157 -11.256 4.495 1.00 9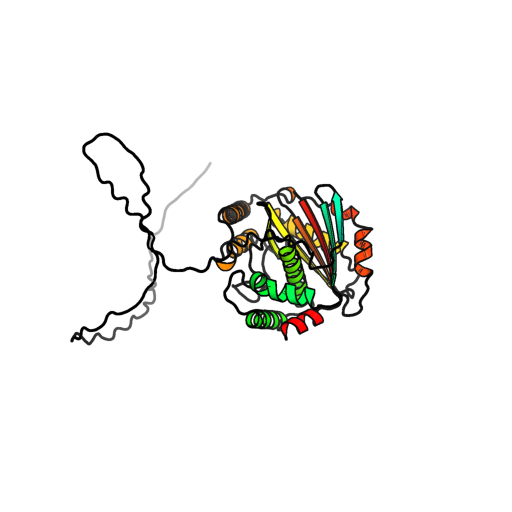3.88 172 ALA A C 1
ATOM 1383 O O . ALA A 1 172 ? 3.164 -11.117 5.725 1.00 93.88 172 ALA A O 1
ATOM 1384 N N . GLY A 1 173 ? 2.128 -11.820 3.852 1.00 95.31 173 GLY A N 1
ATOM 1385 C CA . GLY A 1 173 ? 0.966 -12.425 4.506 1.00 95.31 173 GLY A CA 1
ATOM 1386 C C . GLY A 1 173 ? -0.117 -11.439 4.943 1.00 95.31 173 GLY A C 1
ATOM 1387 O O . GLY A 1 173 ? -0.977 -11.803 5.739 1.00 95.31 173 GLY A O 1
ATOM 1388 N N . TYR A 1 174 ? -0.087 -10.196 4.462 1.00 97.56 174 TYR A N 1
ATOM 1389 C CA . TYR A 1 174 ? -1.201 -9.273 4.661 1.00 97.56 174 TYR A CA 1
ATOM 1390 C C . TYR A 1 174 ? -2.316 -9.604 3.676 1.00 97.56 174 TYR A C 1
ATOM 1392 O O . TYR A 1 174 ? -2.067 -9.845 2.493 1.00 97.56 174 TYR A O 1
ATOM 1400 N N . LYS A 1 175 ? -3.557 -9.550 4.143 1.00 97.44 175 LYS A N 1
ATOM 1401 C CA . LYS A 1 175 ? -4.736 -9.606 3.291 1.00 97.44 175 LYS A CA 1
ATOM 1402 C C . LYS A 1 175 ? -5.132 -8.193 2.881 1.00 97.44 175 LYS A C 1
ATOM 1404 O O . LYS A 1 175 ? -5.264 -7.302 3.716 1.00 97.44 175 LYS A O 1
ATOM 1409 N N . GLN A 1 176 ? -5.322 -7.998 1.582 1.00 96.19 176 GLN A N 1
ATOM 1410 C CA . GLN A 1 176 ? -5.857 -6.762 1.023 1.00 96.19 176 GLN A CA 1
ATOM 1411 C C . GLN A 1 176 ? -7.376 -6.740 1.226 1.00 96.19 176 GLN A C 1
ATOM 1413 O O . GLN A 1 176 ? -8.054 -7.662 0.784 1.00 96.19 176 GLN A O 1
ATOM 1418 N N . GLU A 1 177 ? -7.913 -5.705 1.872 1.00 96.81 177 GLU A N 1
ATOM 1419 C CA . GLU A 1 177 ? -9.363 -5.556 2.106 1.00 96.81 177 GLU A CA 1
ATOM 1420 C C . GLU A 1 177 ? -9.985 -4.533 1.141 1.00 96.81 177 GLU A C 1
ATOM 1422 O O . GLU A 1 177 ? -10.913 -3.794 1.474 1.00 96.81 177 GLU A O 1
ATOM 1427 N N . PHE A 1 178 ? -9.424 -4.458 -0.064 1.00 94.25 178 PHE A N 1
ATOM 1428 C CA . PHE A 1 178 ? -9.885 -3.613 -1.156 1.00 94.25 178 PHE A CA 1
ATOM 1429 C C . PHE A 1 178 ? -9.467 -4.200 -2.506 1.00 94.25 178 PHE A C 1
ATOM 1431 O O . PHE A 1 178 ? -8.752 -5.196 -2.552 1.00 94.25 178 PHE A O 1
ATOM 1438 N N . LEU A 1 179 ? -9.898 -3.579 -3.604 1.00 93.19 179 LEU A N 1
ATOM 1439 C CA . LEU A 1 179 ? -9.482 -3.925 -4.968 1.00 93.19 179 LEU A CA 1
ATOM 1440 C C . LEU A 1 179 ? -8.601 -2.816 -5.523 1.00 93.19 179 LEU A C 1
ATOM 1442 O O . LEU A 1 179 ? -8.904 -1.642 -5.297 1.00 93.19 179 LEU A O 1
ATOM 1446 N N . PHE A 1 180 ? -7.518 -3.144 -6.230 1.00 91.88 180 PHE A N 1
ATOM 1447 C CA . PHE A 1 180 ? -6.680 -2.124 -6.861 1.00 91.88 180 PHE A CA 1
ATOM 1448 C C . PHE A 1 180 ? -7.459 -1.373 -7.947 1.00 91.88 180 PHE A C 1
ATOM 1450 O O . PHE A 1 180 ? -7.452 -0.140 -7.931 1.00 91.88 180 PHE A O 1
ATOM 1457 N N . PHE A 1 181 ? -8.210 -2.079 -8.801 1.00 88.12 181 PHE A N 1
ATOM 1458 C CA . PHE A 1 181 ? -9.129 -1.425 -9.728 1.00 88.12 181 PHE A CA 1
ATOM 1459 C C . PHE A 1 181 ? -10.286 -0.765 -8.977 1.00 88.12 181 PHE A C 1
ATOM 1461 O O . PHE A 1 181 ? -10.893 -1.342 -8.074 1.00 88.12 181 PHE A O 1
ATOM 1468 N N . ASN A 1 182 ? -10.581 0.475 -9.357 1.00 73.19 182 ASN A N 1
ATOM 1469 C CA . ASN A 1 182 ? -11.768 1.179 -8.905 1.00 73.19 182 ASN A CA 1
ATOM 1470 C C . ASN A 1 182 ? -12.896 0.910 -9.910 1.00 73.19 182 ASN A C 1
ATOM 1472 O O . ASN A 1 182 ? -12.692 1.090 -11.109 1.00 73.19 182 ASN A O 1
ATOM 1476 N N . LEU A 1 183 ? -14.059 0.460 -9.438 1.00 57.91 183 LEU A N 1
ATOM 1477 C CA . LEU A 1 183 ? -15.157 0.024 -10.309 1.00 57.91 183 LEU A CA 1
ATOM 1478 C C . LEU A 1 183 ? -15.954 1.189 -10.915 1.00 57.91 183 LEU A C 1
ATOM 1480 O O . LEU A 1 183 ? -16.672 0.966 -11.884 1.00 57.91 183 LEU A O 1
ATOM 1484 N N . GLU A 1 184 ? -15.844 2.407 -10.369 1.00 46.19 184 GLU A N 1
ATOM 1485 C CA . GLU A 1 184 ? -16.764 3.494 -10.734 1.00 46.19 184 GLU A CA 1
ATOM 1486 C C . GLU A 1 184 ? -16.291 4.476 -11.809 1.00 46.19 184 GLU A C 1
ATOM 1488 O O . GLU A 1 184 ? -17.166 5.081 -12.398 1.00 46.19 184 GLU A O 1
ATOM 1493 N N . GLU A 1 185 ? -15.002 4.651 -12.128 1.00 43.59 185 GLU A N 1
ATOM 1494 C CA . GLU A 1 185 ? -14.552 5.445 -13.298 1.00 43.59 185 GLU A CA 1
ATOM 1495 C C . GLU A 1 185 ? -13.024 5.585 -13.298 1.00 43.59 185 GLU A C 1
ATOM 1497 O O . GLU A 1 185 ? -12.385 5.421 -12.259 1.00 43.59 185 GLU A O 1
ATOM 1502 N N . GLY A 1 186 ? -12.432 5.969 -14.438 1.00 45.19 186 GLY A N 1
ATOM 1503 C CA . GLY A 1 186 ? -10.999 6.247 -14.647 1.00 45.19 186 GLY A CA 1
ATOM 1504 C C . GLY A 1 186 ? -10.398 7.406 -13.828 1.00 45.19 186 GLY A C 1
ATOM 1505 O O . GLY A 1 186 ? -9.434 8.040 -14.275 1.00 45.19 186 GLY A O 1
ATOM 1506 N N . SER A 1 187 ? -10.954 7.678 -12.647 1.00 46.47 187 SER A N 1
ATOM 1507 C CA . SER A 1 187 ? -10.492 8.632 -11.649 1.00 46.47 187 SER A CA 1
ATOM 1508 C C . SER A 1 187 ? -9.704 7.945 -10.526 1.00 46.47 187 SER A C 1
ATOM 1510 O O . SER A 1 187 ? -9.923 6.786 -10.168 1.00 46.47 187 SER A O 1
ATOM 1512 N N . ILE A 1 188 ? -8.746 8.692 -9.978 1.00 47.38 188 ILE A N 1
ATOM 1513 C CA . ILE A 1 188 ? -7.888 8.269 -8.870 1.00 47.38 188 ILE A CA 1
ATOM 1514 C C . ILE A 1 188 ? -8.758 8.060 -7.625 1.00 47.38 188 ILE A C 1
ATOM 1516 O O . ILE A 1 188 ? -9.617 8.891 -7.311 1.00 47.38 188 ILE A O 1
ATOM 1520 N N . LYS A 1 189 ? -8.527 6.946 -6.921 1.00 53.53 189 LYS A N 1
ATOM 1521 C CA . LYS A 1 189 ? -9.197 6.620 -5.659 1.00 53.53 189 LYS A CA 1
ATOM 1522 C C . LYS A 1 189 ? -9.182 7.815 -4.710 1.00 53.53 189 LYS A C 1
ATOM 1524 O O . LYS A 1 189 ? -8.164 8.471 -4.514 1.00 53.53 189 LYS A O 1
ATOM 1529 N N . LYS A 1 190 ? -10.326 8.072 -4.079 1.00 58.94 190 LYS A N 1
ATOM 1530 C CA . LYS A 1 190 ? -10.439 9.044 -2.990 1.00 58.94 190 LYS A CA 1
ATOM 1531 C C . LYS A 1 190 ? -10.409 8.272 -1.677 1.00 58.94 190 LYS A C 1
ATOM 1533 O O . LYS A 1 190 ? -11.343 7.531 -1.381 1.00 58.94 190 LYS A O 1
ATOM 1538 N N . GLY A 1 191 ? -9.335 8.409 -0.912 1.00 74.31 191 GLY A N 1
ATOM 1539 C CA . GLY A 1 191 ? -9.145 7.715 0.361 1.00 74.31 191 GLY A CA 1
ATOM 1540 C C . GLY A 1 191 ? -7.700 7.268 0.542 1.00 74.31 191 GLY A C 1
ATOM 1541 O O . GLY A 1 191 ? -6.801 7.906 0.011 1.00 74.31 191 GLY A O 1
ATOM 1542 N N . PHE A 1 192 ? -7.512 6.185 1.293 1.00 88.19 192 PHE A N 1
ATOM 1543 C CA . PHE A 1 192 ? -6.210 5.553 1.504 1.00 88.19 192 PHE A CA 1
ATOM 1544 C C . PHE A 1 192 ? -5.774 4.765 0.265 1.00 88.19 192 PHE A C 1
ATOM 1546 O O . PHE A 1 192 ? -6.610 4.122 -0.379 1.00 88.19 192 PHE A O 1
ATOM 1553 N N . ASP A 1 193 ? -4.470 4.722 0.011 1.00 92.31 193 ASP A N 1
ATOM 1554 C CA . ASP A 1 193 ? -3.889 3.853 -1.022 1.00 92.31 193 ASP A CA 1
ATOM 1555 C C . ASP A 1 193 ? -4.036 2.357 -0.672 1.00 92.31 193 ASP A C 1
ATOM 1557 O O . ASP A 1 193 ? -4.010 1.495 -1.557 1.00 92.31 193 ASP A O 1
ATOM 1561 N N . GLY A 1 194 ? -4.233 2.020 0.610 1.00 93.88 194 GLY A N 1
ATOM 1562 C CA . GLY A 1 194 ? -4.646 0.674 0.996 1.00 93.88 194 GLY A CA 1
ATOM 1563 C C . GLY A 1 194 ? -5.175 0.505 2.421 1.00 93.88 194 GLY A C 1
ATOM 1564 O O . GLY A 1 194 ? -4.811 1.226 3.348 1.00 93.88 194 GLY A O 1
ATOM 1565 N N . PHE A 1 195 ? -6.021 -0.512 2.588 1.00 96.62 195 PHE A N 1
ATOM 1566 C CA . PHE A 1 195 ? -6.483 -1.030 3.876 1.00 96.62 195 PHE A CA 1
ATOM 1567 C C . PHE A 1 195 ? -6.208 -2.536 3.927 1.00 96.62 195 PHE A C 1
ATOM 1569 O O . PHE A 1 195 ? -6.718 -3.299 3.106 1.00 96.62 195 PHE A O 1
ATOM 1576 N N . PHE A 1 196 ? -5.399 -2.970 4.886 1.00 98.06 196 PHE A N 1
ATOM 1577 C CA . PHE A 1 196 ? -4.975 -4.363 5.005 1.00 98.06 196 PHE A CA 1
ATOM 1578 C C . PHE A 1 196 ? -5.395 -4.958 6.344 1.00 98.06 196 PHE A C 1
ATOM 1580 O O . PHE A 1 196 ? -5.581 -4.235 7.325 1.00 98.06 196 PHE A O 1
ATOM 1587 N N . SER A 1 197 ? -5.489 -6.281 6.399 1.00 97.88 197 SER A N 1
ATOM 1588 C CA . SER A 1 197 ? -5.609 -7.033 7.642 1.00 97.88 197 SER A CA 1
ATOM 1589 C C . SER A 1 197 ? -4.516 -8.093 7.750 1.00 97.88 197 SER A C 1
ATOM 1591 O O . SER A 1 197 ? -4.026 -8.610 6.743 1.00 97.88 197 SER A O 1
ATOM 1593 N N . LYS A 1 198 ? -4.086 -8.377 8.978 1.00 97.12 198 LYS A N 1
ATOM 1594 C CA . LYS A 1 198 ? -3.140 -9.449 9.301 1.00 97.12 198 LYS A CA 1
ATOM 1595 C C . LYS A 1 198 ? -3.244 -9.767 10.789 1.00 97.12 198 LYS A C 1
ATOM 1597 O O . LYS A 1 198 ? -3.308 -8.839 11.585 1.00 97.12 198 LYS A O 1
ATOM 1602 N N . ASP A 1 199 ? -3.285 -11.047 11.155 1.00 92.75 199 ASP A N 1
ATOM 1603 C CA . ASP A 1 199 ? -3.300 -11.503 12.555 1.00 92.75 199 ASP A CA 1
ATOM 1604 C C . ASP A 1 199 ? -4.371 -10.796 13.422 1.00 92.75 199 ASP A C 1
ATOM 1606 O O . ASP A 1 199 ? -4.099 -10.329 14.523 1.00 92.75 199 ASP A O 1
ATOM 1610 N N . ALA A 1 200 ? -5.599 -10.677 12.893 1.00 88.69 200 ALA A N 1
ATOM 1611 C CA . ALA A 1 200 ? -6.743 -9.955 13.483 1.00 88.69 200 ALA A CA 1
ATOM 1612 C C . ALA A 1 200 ? -6.575 -8.427 13.665 1.00 88.69 200 ALA A C 1
ATOM 1614 O O . ALA A 1 200 ? -7.488 -7.749 14.143 1.00 88.69 200 ALA A O 1
ATOM 1615 N N . GLU A 1 201 ? -5.457 -7.857 13.222 1.00 95.81 201 GLU A N 1
ATOM 1616 C CA . GLU A 1 201 ? -5.192 -6.422 13.206 1.00 95.81 201 GLU A CA 1
ATOM 1617 C C . GLU A 1 201 ? -5.446 -5.816 11.820 1.00 95.81 201 GLU A C 1
ATOM 1619 O O . GLU A 1 201 ? -5.447 -6.503 10.798 1.00 95.81 201 GLU A O 1
ATOM 1624 N N . THR A 1 202 ? -5.666 -4.500 11.781 1.00 97.31 202 THR A N 1
ATOM 1625 C CA . THR A 1 202 ? -5.882 -3.740 10.539 1.00 97.31 202 THR A CA 1
ATOM 1626 C C . THR A 1 202 ? -4.820 -2.667 10.365 1.00 97.31 202 THR A C 1
ATOM 1628 O O . THR A 1 202 ? -4.426 -2.042 11.354 1.00 97.31 202 THR A O 1
ATOM 1631 N N . TYR A 1 203 ? -4.428 -2.407 9.122 1.00 98.44 203 TYR A N 1
ATOM 1632 C CA . TYR A 1 203 ? -3.341 -1.508 8.753 1.00 98.44 203 TYR A CA 1
ATOM 1633 C C . TYR A 1 203 ? -3.806 -0.518 7.686 1.00 98.44 203 TYR A C 1
ATOM 1635 O O . TYR A 1 203 ? -4.460 -0.913 6.719 1.00 98.44 203 TYR A O 1
ATOM 1643 N N . LEU A 1 204 ? -3.447 0.753 7.856 1.00 98.12 204 LEU A N 1
ATOM 1644 C CA . LEU A 1 204 ? -3.641 1.792 6.846 1.00 98.12 204 LEU A CA 1
ATOM 1645 C C . LEU A 1 204 ? -2.340 1.998 6.084 1.00 98.12 204 LEU A C 1
ATOM 1647 O O . LEU A 1 204 ? -1.294 2.170 6.707 1.00 98.12 204 LEU A O 1
ATOM 1651 N N . LEU A 1 205 ? -2.418 1.996 4.758 1.00 97.88 205 LEU A N 1
ATOM 1652 C CA . LEU A 1 205 ? -1.290 2.267 3.883 1.00 97.88 205 LEU A CA 1
ATOM 1653 C C . LEU A 1 205 ? -1.512 3.569 3.121 1.00 97.88 205 LEU A C 1
ATOM 1655 O O . LEU A 1 205 ? -2.566 3.772 2.522 1.00 97.88 205 LEU A O 1
ATOM 1659 N N . GLU A 1 206 ? -0.472 4.395 3.099 1.00 97.31 206 GLU A N 1
ATOM 1660 C CA . GLU A 1 206 ? -0.325 5.495 2.152 1.00 97.31 206 GLU A CA 1
ATOM 1661 C C . GLU A 1 206 ? 1.039 5.393 1.484 1.00 97.31 206 GLU A C 1
ATOM 1663 O O . GLU A 1 206 ? 2.059 5.111 2.127 1.00 97.31 206 GLU A O 1
ATOM 1668 N N . SER A 1 207 ? 1.055 5.642 0.186 1.00 96.19 207 SER A N 1
ATOM 1669 C CA . SER A 1 207 ? 2.231 5.566 -0.650 1.00 96.19 207 SER A CA 1
ATOM 1670 C C . SER A 1 207 ? 2.562 6.913 -1.282 1.00 96.19 207 SER A C 1
ATOM 1672 O O . SER A 1 207 ? 1.713 7.780 -1.504 1.00 96.19 207 SER A O 1
ATOM 1674 N N . LYS A 1 208 ? 3.847 7.116 -1.566 1.00 96.38 208 LYS A N 1
ATOM 1675 C CA . LYS A 1 208 ? 4.339 8.229 -2.372 1.00 96.38 208 LYS A CA 1
ATOM 1676 C C . LYS A 1 208 ? 5.431 7.727 -3.300 1.00 96.38 208 LYS A C 1
ATOM 1678 O O . LYS A 1 208 ? 6.349 7.028 -2.878 1.00 96.38 208 LYS A O 1
ATOM 1683 N N . SER A 1 209 ? 5.371 8.145 -4.557 1.00 95.94 209 SER A N 1
ATOM 1684 C CA . SER A 1 209 ? 6.383 7.819 -5.557 1.00 95.94 209 SER A CA 1
ATOM 1685 C C . SER A 1 209 ? 7.084 9.064 -6.100 1.00 95.94 209 SER A C 1
ATOM 1687 O O . SER A 1 209 ? 6.626 10.203 -5.915 1.00 95.94 209 SER A O 1
ATOM 1689 N N . GLY A 1 210 ? 8.228 8.875 -6.750 1.00 94.94 210 GLY A N 1
ATOM 1690 C CA . GLY A 1 210 ? 8.888 9.912 -7.535 1.00 94.94 210 GLY A CA 1
ATOM 1691 C C . GLY A 1 210 ? 10.053 9.380 -8.362 1.00 94.94 210 GLY A C 1
ATOM 1692 O O . GLY A 1 210 ? 10.420 8.215 -8.258 1.00 94.94 210 GLY A O 1
ATOM 1693 N N . SER A 1 211 ? 10.613 10.252 -9.192 1.00 93.81 211 SER A N 1
ATOM 1694 C CA . SER A 1 211 ? 11.756 9.968 -10.066 1.00 93.81 211 SER A CA 1
ATOM 1695 C C . SER A 1 211 ? 13.037 10.553 -9.474 1.00 93.81 211 SER A C 1
ATOM 1697 O O . SER A 1 211 ? 12.986 11.657 -8.927 1.00 93.81 211 SER A O 1
ATOM 1699 N N . ILE A 1 212 ? 14.178 9.887 -9.660 1.00 92.00 212 ILE A N 1
ATOM 1700 C CA . ILE A 1 212 ? 15.513 10.391 -9.298 1.00 92.00 212 ILE A CA 1
ATOM 1701 C C . ILE A 1 212 ? 15.832 11.752 -9.940 1.00 92.00 212 ILE A C 1
ATOM 1703 O O . ILE A 1 212 ? 16.560 12.555 -9.367 1.00 92.00 212 ILE A O 1
ATOM 1707 N N . SER A 1 213 ? 15.223 12.064 -11.090 1.00 89.88 213 SER A N 1
ATOM 1708 C CA . SER A 1 213 ? 15.347 13.374 -11.746 1.00 89.88 213 SER A CA 1
ATOM 1709 C C . SER A 1 213 ? 14.602 14.504 -11.020 1.00 89.88 213 SER A C 1
ATOM 1711 O O . SER A 1 213 ? 14.764 15.678 -11.355 1.00 89.88 213 SER A O 1
ATOM 1713 N N . SER A 1 214 ? 13.775 14.179 -10.022 1.00 90.69 214 SER A N 1
ATOM 1714 C CA . SER A 1 214 ? 13.056 15.175 -9.227 1.00 90.69 214 SER A CA 1
ATOM 1715 C C . SER A 1 214 ? 14.005 15.866 -8.249 1.00 90.69 214 SER A C 1
ATOM 1717 O O . SER A 1 214 ? 14.736 15.224 -7.496 1.00 90.69 214 SER A O 1
ATOM 1719 N N . LYS A 1 215 ? 13.955 17.200 -8.207 1.00 87.00 215 LYS A N 1
ATOM 1720 C CA . LYS A 1 215 ? 14.805 18.013 -7.329 1.00 87.00 215 LYS A CA 1
ATOM 1721 C C . LYS A 1 215 ? 14.646 17.600 -5.857 1.00 87.00 215 LYS A C 1
ATOM 1723 O O . LYS A 1 215 ? 13.537 17.653 -5.329 1.00 87.00 215 LYS A O 1
ATOM 1728 N N . LYS A 1 216 ? 15.768 17.274 -5.197 1.00 86.38 216 LYS A N 1
ATOM 1729 C CA . LYS A 1 216 ? 15.848 16.892 -3.770 1.00 86.38 216 LYS A CA 1
ATOM 1730 C C . LYS A 1 216 ? 14.951 15.703 -3.392 1.00 86.38 216 LYS A C 1
ATOM 1732 O O . LYS A 1 216 ? 14.365 15.690 -2.314 1.00 86.38 216 LYS A O 1
ATOM 1737 N N . ILE A 1 217 ? 14.788 14.725 -4.281 1.00 90.94 217 ILE A N 1
ATOM 1738 C CA . ILE A 1 217 ? 14.027 13.525 -3.936 1.00 90.94 217 ILE A CA 1
ATOM 1739 C C . ILE A 1 217 ? 14.773 12.683 -2.897 1.00 90.94 217 ILE A C 1
ATOM 1741 O O . ILE A 1 217 ? 15.970 12.453 -3.014 1.00 90.94 217 ILE A O 1
ATOM 1745 N N . SER A 1 218 ? 14.047 12.209 -1.886 1.00 93.75 218 SER A N 1
ATOM 1746 C CA . SER A 1 218 ? 14.561 11.282 -0.883 1.00 93.75 218 SER A CA 1
ATOM 1747 C C . SER A 1 218 ? 13.450 10.350 -0.405 1.00 93.75 218 SER A C 1
ATOM 1749 O O . SER A 1 218 ? 12.265 10.714 -0.402 1.00 93.75 218 SER A O 1
ATOM 1751 N N . HIS A 1 219 ? 13.813 9.140 0.030 1.00 95.75 219 HIS A N 1
ATOM 1752 C CA . HIS A 1 219 ? 12.840 8.234 0.639 1.00 95.75 219 HIS A CA 1
ATOM 1753 C C . HIS A 1 219 ? 12.244 8.843 1.912 1.00 95.75 219 HIS A C 1
ATOM 1755 O O . HIS A 1 219 ? 11.034 8.756 2.119 1.00 95.75 219 HIS A O 1
ATOM 1761 N N . LYS A 1 220 ? 13.082 9.514 2.709 1.00 95.81 220 LYS A N 1
ATOM 1762 C CA . LYS A 1 220 ? 12.720 10.215 3.945 1.00 95.81 220 LYS A CA 1
ATOM 1763 C C . LYS A 1 220 ? 11.569 11.196 3.746 1.00 95.81 220 LYS A C 1
ATOM 1765 O O . LYS A 1 220 ? 10.572 11.118 4.463 1.00 95.81 220 LYS A O 1
ATOM 1770 N N . ASP A 1 221 ? 11.659 12.073 2.749 1.00 95.75 221 ASP A N 1
ATOM 1771 C CA . ASP A 1 221 ? 10.616 13.074 2.498 1.00 95.75 221 ASP A CA 1
ATOM 1772 C C . ASP A 1 221 ? 9.320 12.433 1.999 1.00 95.75 221 ASP A C 1
ATOM 1774 O O . ASP A 1 221 ? 8.226 12.802 2.425 1.00 95.75 221 ASP A O 1
ATOM 1778 N N . LYS A 1 222 ? 9.424 11.411 1.146 1.00 97.06 222 LYS A N 1
ATOM 1779 C CA . LYS A 1 222 ? 8.261 10.657 0.655 1.00 97.06 222 LYS A CA 1
ATOM 1780 C C . LYS A 1 222 ? 7.534 9.922 1.783 1.00 97.06 222 LYS A C 1
ATOM 1782 O O . LYS A 1 222 ? 6.308 9.985 1.835 1.00 97.06 222 LYS A O 1
ATOM 1787 N N . LEU A 1 223 ? 8.265 9.302 2.711 1.00 97.94 223 LEU A N 1
ATOM 1788 C CA . LEU A 1 223 ?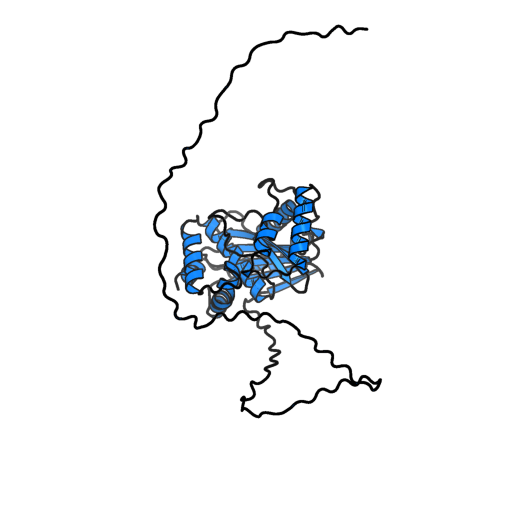 7.687 8.662 3.896 1.00 97.94 223 LEU A CA 1
ATOM 1789 C C . LEU A 1 223 ? 7.003 9.681 4.816 1.00 97.94 223 LEU A C 1
ATOM 1791 O O . LEU A 1 223 ? 5.884 9.440 5.262 1.00 97.94 223 LEU A O 1
ATOM 1795 N N . LYS A 1 224 ? 7.629 10.842 5.055 1.00 97.88 224 LYS A N 1
ATOM 1796 C CA . LYS A 1 224 ? 7.016 11.937 5.828 1.00 97.88 224 LYS A CA 1
ATOM 1797 C C . LYS A 1 224 ? 5.731 12.449 5.179 1.00 97.88 224 LYS A C 1
ATOM 1799 O O . LYS A 1 224 ? 4.750 12.691 5.877 1.00 97.88 224 LYS A O 1
ATOM 1804 N N . HIS A 1 225 ? 5.715 12.590 3.854 1.00 97.12 225 HIS A N 1
ATOM 1805 C CA . HIS A 1 225 ? 4.516 12.993 3.119 1.00 97.12 225 HIS A CA 1
ATOM 1806 C C . HIS A 1 225 ? 3.408 11.937 3.197 1.00 97.12 225 HIS A C 1
ATOM 1808 O O . HIS A 1 225 ? 2.258 12.300 3.419 1.00 97.12 225 HIS A O 1
ATOM 1814 N N . ALA A 1 226 ? 3.739 10.648 3.058 1.00 97.31 226 ALA A N 1
ATOM 1815 C CA . ALA A 1 226 ? 2.777 9.558 3.233 1.00 97.31 226 ALA A CA 1
ATOM 1816 C C . ALA A 1 226 ? 2.173 9.558 4.650 1.00 97.31 226 ALA A C 1
ATOM 1818 O O . ALA A 1 226 ? 0.955 9.519 4.809 1.00 97.31 226 ALA A O 1
ATOM 1819 N N . TYR A 1 227 ? 3.018 9.682 5.678 1.00 98.25 227 TYR A N 1
ATOM 1820 C CA . TYR A 1 227 ? 2.579 9.784 7.071 1.00 98.25 227 TYR A CA 1
ATOM 1821 C C . TYR A 1 227 ? 1.637 10.978 7.290 1.00 98.25 227 TYR A C 1
ATOM 1823 O O . TYR A 1 227 ? 0.555 10.825 7.856 1.00 98.25 227 TYR A O 1
ATOM 1831 N N . SER A 1 228 ? 2.031 12.164 6.812 1.00 96.69 228 SER A N 1
ATOM 1832 C CA . SER A 1 228 ? 1.239 13.386 6.977 1.00 96.69 228 SER A CA 1
ATOM 1833 C C . SER A 1 228 ? -0.118 13.294 6.274 1.00 96.69 228 SER A C 1
ATOM 1835 O O . SER A 1 228 ? -1.118 13.747 6.831 1.00 96.69 228 SER A O 1
ATOM 1837 N N . ASP A 1 229 ? -0.180 12.678 5.089 1.00 94.44 229 ASP A N 1
ATOM 1838 C CA . ASP A 1 229 ? -1.444 12.448 4.382 1.00 94.44 229 ASP A CA 1
ATOM 1839 C C . ASP A 1 229 ? -2.369 11.520 5.197 1.00 94.44 229 ASP A C 1
ATOM 1841 O O . ASP A 1 229 ? -3.529 11.879 5.415 1.00 94.44 229 ASP A O 1
ATOM 1845 N N . LEU A 1 230 ? -1.862 10.407 5.753 1.00 95.06 230 LEU A N 1
ATOM 1846 C CA . LEU A 1 230 ? -2.650 9.535 6.643 1.00 95.06 230 LEU A CA 1
ATOM 1847 C C . LEU A 1 230 ? -3.179 10.272 7.868 1.00 95.06 230 LEU A C 1
ATOM 1849 O O . LEU A 1 230 ? -4.363 10.159 8.189 1.00 95.06 230 LEU A O 1
ATOM 1853 N N . GLU A 1 231 ? -2.321 11.037 8.542 1.00 95.94 231 GLU A N 1
ATOM 1854 C CA . GLU A 1 231 ? -2.695 11.792 9.738 1.00 95.94 231 GLU A CA 1
ATOM 1855 C C . GLU A 1 231 ? -3.819 12.785 9.426 1.00 95.94 231 GLU A C 1
ATOM 1857 O O . GLU A 1 231 ? -4.810 12.868 10.160 1.00 95.94 231 GLU A O 1
ATOM 1862 N N . LYS A 1 232 ? -3.717 13.491 8.296 1.00 93.81 232 LYS A N 1
ATOM 1863 C CA . LYS A 1 232 ? -4.756 14.411 7.819 1.00 93.81 232 LYS A CA 1
ATOM 1864 C C . LYS A 1 232 ? -6.051 13.685 7.455 1.00 93.81 232 LYS A C 1
ATOM 1866 O O . LYS A 1 232 ? -7.125 14.208 7.758 1.00 93.81 232 LYS A O 1
ATOM 1871 N N . TYR A 1 233 ? -5.981 12.502 6.841 1.00 91.81 233 TYR A N 1
ATOM 1872 C CA . TYR A 1 233 ? -7.172 11.718 6.500 1.00 91.81 233 TYR A CA 1
ATOM 1873 C C . TYR A 1 233 ? -7.921 11.238 7.741 1.00 91.81 233 TYR A C 1
ATOM 1875 O O . TYR A 1 233 ? -9.125 11.463 7.836 1.00 91.81 233 TYR A O 1
ATOM 1883 N N . VAL A 1 234 ? -7.239 10.620 8.711 1.00 93.88 234 VAL A N 1
ATOM 1884 C CA . VAL A 1 234 ? -7.919 10.067 9.898 1.00 93.88 234 VAL A CA 1
ATOM 1885 C C . VAL A 1 234 ? -8.433 11.153 10.846 1.00 93.88 234 VAL A C 1
ATOM 1887 O O . VAL A 1 234 ? -9.469 10.958 11.480 1.00 93.88 234 VAL A O 1
ATOM 1890 N N . SER A 1 235 ? -7.761 12.311 10.887 1.00 93.50 235 SER A N 1
ATOM 1891 C CA . SER A 1 235 ? -8.138 13.452 11.734 1.00 93.50 235 SER A CA 1
ATOM 1892 C C . SER A 1 235 ? -9.167 14.403 11.110 1.00 93.50 235 SER A C 1
ATOM 1894 O O . SER A 1 235 ? -9.523 15.400 11.738 1.00 93.50 235 SER A O 1
ATOM 1896 N N . GLY A 1 236 ? -9.623 14.138 9.880 1.00 89.94 236 GLY A N 1
ATOM 1897 C CA . GLY A 1 236 ? -10.584 14.997 9.178 1.00 89.94 236 GLY A CA 1
ATOM 1898 C C . GLY A 1 236 ? -10.018 16.347 8.715 1.00 89.94 236 GLY A C 1
ATOM 1899 O O . GLY A 1 236 ? -10.782 17.246 8.375 1.00 89.94 236 GLY A O 1
ATOM 1900 N N . LYS A 1 237 ? -8.687 16.504 8.687 1.00 89.12 237 LYS A N 1
ATOM 1901 C CA . LYS A 1 237 ? -7.980 17.754 8.338 1.00 89.12 237 LYS A CA 1
ATOM 1902 C C . LYS A 1 237 ? -7.464 17.793 6.895 1.00 89.12 237 LYS A C 1
ATOM 1904 O O . LYS A 1 237 ? -6.650 18.648 6.558 1.00 89.12 237 LYS A O 1
ATOM 1909 N N . SER A 1 238 ? -7.865 16.848 6.047 1.00 81.38 238 SER A N 1
ATOM 1910 C CA . SER A 1 238 ? -7.374 16.785 4.668 1.00 81.38 238 SER A CA 1
ATOM 1911 C C . SER A 1 238 ? -7.885 17.947 3.815 1.00 81.38 238 SER A C 1
ATOM 1913 O O . SER A 1 238 ? -9.085 18.171 3.684 1.00 81.38 238 SER A O 1
ATOM 1915 N N . GLU A 1 239 ? -6.953 18.658 3.182 1.00 68.94 239 GLU A N 1
ATOM 1916 C CA . GLU A 1 239 ? -7.229 19.768 2.261 1.00 68.94 239 GLU A CA 1
ATOM 1917 C C . GLU A 1 239 ? -7.718 19.280 0.885 1.00 68.94 239 GLU A C 1
ATOM 1919 O O . GLU A 1 239 ? -8.351 20.031 0.147 1.00 68.94 239 GLU A O 1
ATOM 1924 N N . LYS A 1 240 ? -7.474 18.003 0.544 1.00 62.38 240 LYS A N 1
ATOM 1925 C CA . LYS A 1 240 ? -7.809 17.395 -0.761 1.00 62.38 240 LYS A CA 1
ATOM 1926 C C . LYS A 1 240 ? -9.313 17.110 -0.945 1.00 62.38 240 LYS A C 1
ATOM 1928 O O . LYS A 1 240 ? -9.717 16.533 -1.954 1.00 62.38 240 LYS A O 1
ATOM 1933 N N . GLY A 1 241 ? -10.149 17.531 0.007 1.00 56.34 241 GLY A N 1
ATOM 1934 C CA . GLY A 1 241 ? -11.609 17.534 -0.083 1.00 56.34 241 GLY A CA 1
ATOM 1935 C C . GLY A 1 241 ? -12.289 17.066 1.204 1.00 56.34 241 GLY A C 1
ATOM 1936 O O . GLY A 1 241 ? -11.722 16.307 1.981 1.00 56.34 241 GLY A O 1
ATOM 1937 N N . LYS A 1 242 ? -13.556 17.453 1.399 1.00 63.53 242 LYS A N 1
ATOM 1938 C CA . LYS A 1 242 ? -14.400 17.026 2.539 1.00 63.53 242 LYS A CA 1
ATOM 1939 C C . LYS A 1 242 ? -14.888 15.568 2.434 1.00 63.53 242 LYS A C 1
ATOM 1941 O O . LYS A 1 242 ? -15.883 15.199 3.052 1.00 63.53 242 LYS A O 1
ATOM 1946 N N . ASN A 1 243 ? -14.247 14.753 1.598 1.00 79.94 243 ASN A N 1
ATOM 1947 C CA . ASN A 1 243 ? -14.696 13.391 1.338 1.00 79.94 243 ASN A CA 1
ATOM 1948 C C . ASN A 1 243 ? -14.278 12.477 2.485 1.00 79.94 243 ASN A C 1
ATOM 1950 O O . ASN A 1 243 ? -13.139 12.510 2.938 1.00 79.94 243 ASN A O 1
ATOM 1954 N N . ASN A 1 244 ? -15.209 11.642 2.929 1.00 88.38 244 ASN A N 1
ATOM 1955 C CA . ASN A 1 244 ? -14.976 10.665 3.978 1.00 88.38 244 ASN A CA 1
ATOM 1956 C C . ASN A 1 244 ? -14.174 9.473 3.410 1.00 88.38 244 ASN A C 1
ATOM 1958 O O . ASN A 1 244 ? -14.738 8.703 2.622 1.00 88.38 244 ASN A O 1
ATOM 1962 N N . PRO A 1 245 ? -12.894 9.284 3.791 1.00 89.81 245 PRO A N 1
ATOM 1963 C CA . PRO A 1 245 ? -12.043 8.230 3.226 1.00 89.81 245 PRO A CA 1
ATOM 1964 C C . PRO A 1 245 ? -12.558 6.823 3.565 1.00 89.81 245 PRO A C 1
ATOM 1966 O O . PRO A 1 245 ? -12.351 5.872 2.808 1.00 89.81 245 PRO A O 1
ATOM 1969 N N . TRP A 1 246 ? -13.299 6.689 4.667 1.00 93.94 246 TRP A N 1
ATOM 1970 C CA . TRP A 1 246 ? -13.863 5.421 5.114 1.00 93.94 246 TRP A CA 1
ATOM 1971 C C . TRP A 1 246 ? -15.036 4.945 4.257 1.00 93.94 246 TRP A C 1
ATOM 1973 O O . TRP A 1 246 ? -15.292 3.746 4.228 1.00 93.94 246 TRP A O 1
ATOM 1983 N N . LYS A 1 247 ? -15.717 5.838 3.518 1.00 92.06 247 LYS A N 1
ATOM 1984 C CA . LYS A 1 247 ? -16.761 5.433 2.556 1.00 92.06 247 LYS A CA 1
ATOM 1985 C C . LYS A 1 247 ? -16.174 4.562 1.454 1.00 92.06 247 LYS A C 1
ATOM 1987 O O . LYS A 1 247 ? -16.693 3.486 1.180 1.00 92.06 247 LYS A O 1
ATOM 1992 N N . ASN A 1 248 ? -15.056 5.002 0.878 1.00 88.38 248 ASN A N 1
ATOM 1993 C CA . ASN A 1 248 ? -14.378 4.244 -0.165 1.00 88.38 248 ASN A CA 1
ATOM 1994 C C . ASN A 1 248 ? -13.837 2.913 0.380 1.00 88.38 248 ASN A C 1
ATOM 1996 O O . ASN A 1 248 ? -14.064 1.861 -0.213 1.00 88.38 248 ASN A O 1
ATOM 2000 N N . ALA A 1 249 ? -13.206 2.943 1.559 1.00 92.81 249 ALA A N 1
ATOM 2001 C CA . ALA A 1 249 ? -12.739 1.727 2.223 1.00 92.81 249 ALA A CA 1
ATOM 2002 C C . ALA A 1 249 ? -13.886 0.736 2.499 1.00 92.81 249 ALA A C 1
ATOM 2004 O O . ALA A 1 249 ? -13.732 -0.460 2.269 1.00 92.81 249 ALA A O 1
ATOM 2005 N N . TYR A 1 250 ? -15.051 1.216 2.949 1.00 95.12 250 TYR A N 1
ATOM 2006 C CA . TYR A 1 250 ? -16.212 0.368 3.227 1.00 95.12 250 TYR A CA 1
ATOM 2007 C C . TYR A 1 250 ? -16.798 -0.256 1.959 1.00 95.12 250 TYR A C 1
ATOM 2009 O O . TYR A 1 250 ? -17.137 -1.443 1.969 1.00 95.12 250 TYR A O 1
ATOM 2017 N N . ASN A 1 251 ? -16.903 0.520 0.877 1.00 92.19 251 ASN A N 1
ATOM 2018 C CA . ASN A 1 251 ? -17.407 0.040 -0.410 1.00 92.19 251 ASN A CA 1
ATOM 2019 C C . ASN A 1 251 ? -16.518 -1.080 -0.954 1.00 92.19 251 ASN A C 1
ATOM 2021 O O . ASN A 1 251 ? -17.011 -2.160 -1.274 1.00 92.19 251 ASN A O 1
ATOM 2025 N N . HIS A 1 252 ? -15.205 -0.855 -0.962 1.00 92.25 252 HIS A N 1
ATOM 2026 C CA . HIS A 1 252 ? -14.229 -1.858 -1.365 1.00 92.25 252 HIS A CA 1
ATOM 2027 C C . HIS A 1 252 ? -14.275 -3.108 -0.479 1.00 92.25 252 HIS A C 1
ATOM 2029 O O . HIS A 1 252 ? -14.421 -4.210 -0.998 1.00 92.25 252 HIS A O 1
ATOM 2035 N N . ALA A 1 253 ? -14.237 -2.952 0.846 1.00 94.69 253 ALA A N 1
ATOM 2036 C CA . ALA A 1 253 ? -14.316 -4.079 1.776 1.00 94.69 253 ALA A CA 1
ATOM 2037 C C . ALA A 1 253 ? -15.635 -4.864 1.645 1.00 94.69 253 ALA A C 1
ATOM 2039 O O . ALA A 1 253 ? -15.713 -6.044 1.976 1.00 94.69 253 ALA A O 1
ATOM 2040 N N . SER A 1 254 ? -16.707 -4.219 1.183 1.00 95.62 254 SER A N 1
ATOM 2041 C CA . SER A 1 254 ? -18.009 -4.862 0.974 1.00 95.62 254 SER A CA 1
ATOM 2042 C C . SER A 1 254 ? -18.121 -5.611 -0.351 1.00 95.62 254 SER A C 1
ATOM 2044 O O . SER A 1 254 ? -19.101 -6.338 -0.532 1.00 95.62 254 SER A O 1
ATOM 2046 N N . HIS A 1 255 ? -17.137 -5.483 -1.241 1.00 93.81 255 HIS A N 1
ATOM 2047 C CA . HIS A 1 255 ? -17.092 -6.240 -2.482 1.00 93.81 255 HIS A CA 1
ATOM 2048 C C . HIS A 1 255 ? -16.917 -7.737 -2.202 1.00 93.81 255 HIS A C 1
ATOM 2050 O O . HIS A 1 255 ? -16.090 -8.138 -1.379 1.00 93.81 255 HIS A O 1
ATOM 2056 N N . ILE A 1 256 ? -17.692 -8.577 -2.893 1.00 95.38 256 ILE A N 1
ATOM 2057 C CA . ILE A 1 256 ? -17.721 -10.019 -2.619 1.00 95.38 256 ILE A CA 1
ATOM 2058 C C . ILE A 1 256 ? -16.357 -10.674 -2.861 1.00 95.38 256 ILE A C 1
ATOM 2060 O O . ILE A 1 256 ? -15.897 -11.430 -2.009 1.00 95.38 256 ILE A O 1
ATOM 2064 N N . ASP A 1 257 ? -15.673 -10.287 -3.940 1.00 95.69 257 ASP A N 1
ATOM 2065 C CA . ASP A 1 257 ? -14.373 -10.857 -4.313 1.00 95.69 257 ASP A CA 1
ATOM 2066 C C . ASP A 1 257 ? -13.237 -10.452 -3.364 1.00 95.69 257 ASP A C 1
ATOM 2068 O O . ASP A 1 257 ? -12.229 -11.150 -3.267 1.00 95.69 257 ASP A O 1
ATOM 2072 N N . VAL A 1 258 ? -13.399 -9.369 -2.596 1.00 95.75 258 VAL A N 1
ATOM 2073 C CA . VAL A 1 258 ? -12.451 -9.029 -1.522 1.00 95.75 258 VAL A CA 1
ATOM 2074 C C . VAL A 1 258 ? -12.607 -10.000 -0.348 1.00 95.75 258 VAL A C 1
ATOM 2076 O O . VAL A 1 258 ? -11.638 -10.342 0.333 1.00 95.75 258 VAL A O 1
ATOM 2079 N N . GLY A 1 259 ? -13.834 -10.470 -0.101 1.00 96.00 259 GLY A N 1
ATOM 2080 C CA . GLY A 1 259 ? -14.111 -11.441 0.952 1.00 96.00 259 GLY A CA 1
ATOM 2081 C C . GLY A 1 259 ? -13.780 -10.916 2.351 1.00 96.00 259 GLY A C 1
ATOM 2082 O O . GLY A 1 259 ? -13.319 -11.682 3.202 1.00 96.00 259 GLY A O 1
ATOM 2083 N N . THR A 1 260 ? -13.949 -9.614 2.614 1.00 96.88 260 THR A N 1
ATOM 2084 C CA . THR A 1 260 ? -13.650 -9.036 3.932 1.00 96.88 260 THR A CA 1
ATOM 2085 C C . THR A 1 260 ? -14.589 -9.578 5.003 1.00 96.88 260 THR A C 1
ATOM 2087 O O . THR A 1 260 ? -15.822 -9.624 4.856 1.00 96.88 260 THR A O 1
ATOM 2090 N N . GLU A 1 261 ? -14.008 -9.930 6.148 1.00 96.75 261 GLU A N 1
ATOM 2091 C CA . GLU A 1 261 ? -14.775 -10.398 7.291 1.00 96.75 261 GLU A CA 1
ATOM 2092 C C . GLU A 1 261 ? -15.808 -9.3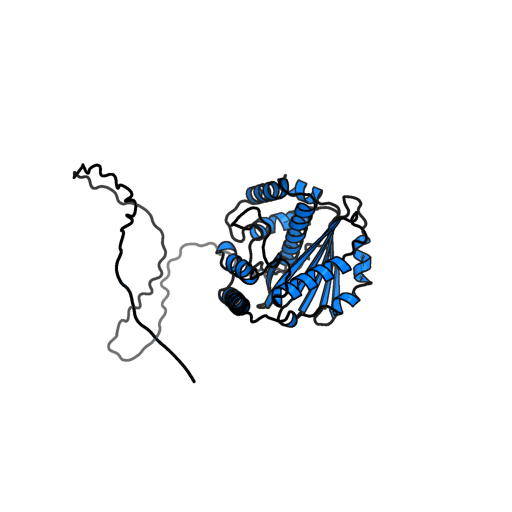64 7.748 1.00 96.75 261 GLU A C 1
ATOM 2094 O O . GLU A 1 261 ? -15.612 -8.146 7.702 1.00 96.75 261 GLU A O 1
ATOM 2099 N N . LYS A 1 262 ? -16.949 -9.854 8.240 1.00 97.00 262 LYS A N 1
ATOM 2100 C CA . LYS A 1 262 ? -18.034 -8.989 8.720 1.00 97.00 262 LYS A CA 1
ATOM 2101 C C . LYS A 1 262 ? -17.589 -8.093 9.884 1.00 97.00 262 LYS A C 1
ATOM 2103 O O . LYS A 1 262 ? -18.074 -6.971 9.996 1.00 97.00 262 LYS A O 1
ATOM 2108 N N . SER A 1 263 ? -16.692 -8.579 10.740 1.00 96.75 263 SER A N 1
ATOM 2109 C CA . SER A 1 263 ? -16.070 -7.840 11.850 1.00 96.75 263 SER A CA 1
ATOM 2110 C C . SER A 1 263 ? -15.298 -6.611 11.350 1.00 96.75 263 SER A C 1
ATOM 2112 O O . SER A 1 263 ? -15.561 -5.496 11.802 1.00 96.75 263 SER A O 1
ATOM 2114 N N . ILE A 1 264 ? -14.424 -6.792 10.357 1.00 97.19 264 ILE A N 1
ATOM 2115 C CA . ILE A 1 264 ? -13.629 -5.720 9.743 1.00 97.19 264 ILE A CA 1
ATOM 2116 C C . ILE A 1 264 ? -14.542 -4.711 9.039 1.00 97.19 264 ILE A C 1
ATOM 2118 O O . ILE A 1 264 ? -14.439 -3.511 9.293 1.00 97.19 264 ILE A O 1
ATOM 2122 N N . ARG A 1 265 ? -15.518 -5.174 8.244 1.00 97.50 265 ARG A N 1
ATOM 2123 C CA . ARG A 1 265 ? -16.498 -4.279 7.597 1.00 97.50 265 ARG A CA 1
ATOM 2124 C C . ARG A 1 265 ? -17.278 -3.434 8.601 1.00 97.50 265 ARG A C 1
ATOM 2126 O O . ARG A 1 265 ? -17.479 -2.245 8.370 1.00 97.50 265 ARG A O 1
ATOM 2133 N N . LYS A 1 266 ? -17.695 -4.021 9.730 1.00 97.88 266 LYS A N 1
ATOM 2134 C CA . LYS A 1 266 ? -18.349 -3.278 10.819 1.00 97.88 266 LYS A CA 1
ATOM 2135 C C . LYS A 1 266 ? -17.429 -2.205 11.403 1.00 97.88 266 LYS A C 1
ATOM 2137 O O . LYS A 1 266 ? -17.889 -1.089 11.610 1.00 97.88 266 LYS A O 1
ATOM 2142 N N . LYS A 1 267 ? -16.147 -2.512 11.625 1.00 97.06 267 LYS A N 1
ATOM 2143 C CA . LYS A 1 267 ? -15.159 -1.534 12.110 1.00 97.06 267 LYS A CA 1
ATOM 2144 C C . LYS A 1 267 ? -15.021 -0.350 11.148 1.00 97.06 267 LYS A C 1
ATOM 2146 O O . LYS A 1 267 ? -15.112 0.793 11.584 1.00 97.06 267 LYS A O 1
ATOM 2151 N N . ILE A 1 268 ? -14.876 -0.614 9.847 1.00 96.81 268 ILE A N 1
ATOM 2152 C CA . ILE A 1 268 ? -14.783 0.440 8.822 1.00 96.81 268 ILE A CA 1
ATOM 2153 C C . ILE A 1 268 ? -16.078 1.267 8.779 1.00 96.81 268 ILE A C 1
ATOM 2155 O O . ILE A 1 268 ? -16.021 2.493 8.731 1.00 96.81 268 ILE A O 1
ATOM 2159 N N . LYS A 1 269 ? -17.247 0.619 8.874 1.00 97.94 269 LYS A N 1
ATOM 2160 C CA . LYS A 1 269 ? -18.543 1.309 8.904 1.00 97.94 269 LYS A CA 1
ATOM 2161 C C . LYS A 1 269 ? -18.689 2.241 10.110 1.00 97.94 269 LYS A C 1
ATOM 2163 O O . LYS A 1 269 ? -19.179 3.353 9.961 1.00 97.94 269 LYS A O 1
ATOM 2168 N N . LEU A 1 270 ? -18.225 1.824 11.288 1.00 98.00 270 LEU A N 1
ATOM 2169 C CA . LEU A 1 270 ? -18.220 2.683 12.475 1.00 98.00 270 LEU A CA 1
ATOM 2170 C C . LEU A 1 270 ? -17.326 3.914 12.272 1.00 98.00 270 LEU A C 1
ATOM 2172 O O . LEU A 1 270 ? -17.755 5.023 12.571 1.00 98.00 270 LEU A O 1
ATOM 2176 N N . LEU A 1 271 ? -16.124 3.737 11.714 1.00 96.94 271 LEU A N 1
ATOM 2177 C CA . LEU A 1 271 ? -15.214 4.844 11.387 1.00 96.94 271 LEU A CA 1
ATOM 2178 C C . LEU A 1 271 ? -15.835 5.809 10.371 1.00 96.94 271 LEU A C 1
ATOM 2180 O O . LEU A 1 271 ? -15.763 7.025 10.543 1.00 96.94 271 LEU A O 1
ATOM 2184 N N . GLN A 1 272 ? -16.516 5.270 9.360 1.00 95.44 272 GLN A N 1
ATOM 2185 C CA . GLN A 1 272 ? -17.289 6.054 8.405 1.00 95.44 272 GLN A CA 1
ATOM 2186 C C . GLN A 1 272 ? -18.370 6.892 9.094 1.00 95.44 272 GLN A C 1
ATOM 2188 O O . GLN A 1 272 ? -18.442 8.095 8.845 1.00 95.44 272 GLN A O 1
ATOM 2193 N N . ASP A 1 273 ? -19.191 6.279 9.946 1.00 97.31 273 ASP A N 1
ATOM 2194 C CA . ASP A 1 273 ? -20.305 6.960 10.610 1.00 97.31 273 ASP A CA 1
ATOM 2195 C C . ASP A 1 273 ? -19.817 8.016 11.612 1.00 97.31 273 ASP A C 1
ATOM 2197 O O . ASP A 1 273 ? -20.426 9.078 11.728 1.00 97.31 273 ASP A O 1
ATOM 2201 N N . MET A 1 274 ? -18.713 7.755 12.321 1.00 96.69 274 MET A N 1
ATOM 2202 C CA . MET A 1 274 ? -18.074 8.745 13.196 1.00 96.69 274 MET A CA 1
ATOM 2203 C C . MET A 1 274 ? -17.558 9.942 12.395 1.00 96.69 274 MET A C 1
ATOM 2205 O O . MET A 1 274 ? -17.840 11.083 12.763 1.00 96.69 274 MET A O 1
ATOM 2209 N N . PHE A 1 275 ? -16.891 9.692 11.265 1.00 94.50 275 PHE A N 1
ATOM 2210 C CA . PHE A 1 275 ? -16.375 10.748 10.397 1.00 94.50 275 PHE A CA 1
ATOM 2211 C C . PHE A 1 275 ? -17.501 11.628 9.836 1.00 94.50 275 PHE A C 1
ATOM 2213 O O . PHE A 1 275 ? -17.399 12.852 9.883 1.00 94.50 275 PHE A O 1
ATOM 2220 N N . ASP A 1 276 ? -18.607 11.031 9.372 1.00 92.69 276 ASP A N 1
ATOM 2221 C CA . ASP A 1 276 ? -19.783 11.780 8.894 1.00 92.69 276 ASP A CA 1
ATOM 2222 C C . ASP A 1 276 ? -20.433 12.622 10.016 1.00 92.69 276 ASP A C 1
ATOM 2224 O O . ASP A 1 276 ? -21.009 13.674 9.744 1.00 92.69 276 ASP A O 1
ATOM 2228 N N . LYS A 1 277 ? -20.299 12.202 11.282 1.00 95.38 277 LYS A N 1
ATOM 2229 C CA . LYS A 1 277 ? -20.741 12.950 12.475 1.00 95.38 277 LYS A CA 1
ATOM 2230 C C . LYS A 1 277 ? -19.725 13.991 12.968 1.00 95.38 277 LYS A C 1
ATOM 2232 O O . LYS A 1 277 ? -19.960 14.615 14.000 1.00 95.38 277 LYS A O 1
ATOM 2237 N N . GLY A 1 278 ? -18.589 14.162 12.290 1.00 93.81 278 GLY A N 1
ATOM 2238 C CA . GLY A 1 278 ? -17.523 15.080 12.710 1.00 93.81 278 GLY A CA 1
ATOM 2239 C C . GLY A 1 278 ? -16.719 14.603 13.925 1.00 93.81 278 GLY A C 1
ATOM 2240 O O . GLY A 1 278 ? -16.024 15.397 14.554 1.00 93.81 278 GLY A O 1
ATOM 2241 N N . THR A 1 279 ? -16.816 13.318 14.276 1.00 96.12 279 THR A N 1
ATOM 2242 C CA . THR A 1 279 ? -15.980 12.683 15.301 1.00 96.12 279 THR A CA 1
ATOM 2243 C C . THR A 1 279 ? -14.832 11.957 14.611 1.00 96.12 279 THR A C 1
ATOM 2245 O O . THR A 1 279 ? -15.043 10.975 13.902 1.00 96.12 279 THR A O 1
ATOM 2248 N N . PHE A 1 280 ? -13.610 12.448 14.799 1.00 95.44 280 PHE A N 1
ATOM 2249 C CA . PHE A 1 280 ? -12.430 11.949 14.094 1.00 95.44 280 PHE A CA 1
ATOM 2250 C C . PHE A 1 280 ? -11.523 11.124 15.008 1.00 95.44 280 PHE A C 1
ATOM 2252 O O . PHE A 1 280 ? -11.424 11.398 16.205 1.00 95.44 280 PHE A O 1
ATOM 2259 N N . SER A 1 281 ? -10.838 10.140 14.427 1.00 95.06 281 SER A N 1
ATOM 2260 C CA . SER A 1 281 ? -9.863 9.305 15.135 1.00 95.06 281 SER A CA 1
ATOM 2261 C C . SER A 1 281 ? -8.478 9.948 15.147 1.00 95.06 281 SER A C 1
ATOM 2263 O O . SER A 1 281 ? -8.133 10.780 14.302 1.00 95.06 281 SER A O 1
ATOM 2265 N N . LYS A 1 282 ? -7.640 9.518 16.088 1.00 96.69 282 LYS A N 1
ATOM 2266 C CA . LYS A 1 282 ? -6.213 9.856 16.120 1.00 96.69 282 LYS A CA 1
ATOM 2267 C C . LYS A 1 282 ? -5.405 8.806 15.368 1.00 96.69 282 LYS A C 1
ATOM 2269 O O . LYS A 1 282 ? -5.706 7.618 15.434 1.00 96.69 282 LYS A O 1
ATOM 2274 N N . ILE A 1 283 ? -4.319 9.221 14.713 1.00 97.31 283 ILE A N 1
ATOM 2275 C CA . ILE A 1 283 ? -3.428 8.293 13.996 1.00 97.31 283 ILE A CA 1
ATOM 2276 C C . ILE A 1 283 ? -2.841 7.201 14.911 1.00 97.31 283 ILE A C 1
ATOM 2278 O O . ILE A 1 283 ? -2.649 6.067 14.482 1.00 97.31 283 ILE A O 1
ATOM 2282 N N . THR A 1 284 ? -2.678 7.498 16.205 1.00 98.12 284 THR A N 1
ATOM 2283 C CA . THR A 1 284 ? -2.234 6.562 17.254 1.00 98.12 284 THR A CA 1
ATOM 2284 C C . THR A 1 284 ? -3.162 5.362 17.466 1.00 98.12 284 THR A C 1
ATOM 2286 O O . THR A 1 284 ? -2.751 4.384 18.081 1.00 98.12 284 THR A O 1
ATOM 2289 N N . GLU A 1 285 ? -4.405 5.409 16.979 1.00 97.88 285 GLU A N 1
ATOM 2290 C CA . GLU A 1 285 ? -5.372 4.304 17.075 1.00 97.88 285 GLU A CA 1
ATOM 2291 C C . GLU A 1 285 ? -5.161 3.224 15.995 1.00 97.88 285 GLU A C 1
ATOM 2293 O O . GLU A 1 285 ? -5.785 2.160 16.052 1.00 97.88 285 GLU A O 1
ATOM 2298 N N . PHE A 1 286 ? -4.292 3.469 15.009 1.00 98.25 286 PHE A N 1
ATOM 2299 C CA . PHE A 1 286 ? -4.128 2.611 13.835 1.00 98.25 286 PHE A CA 1
ATOM 2300 C C . PHE A 1 286 ? -2.710 2.056 13.718 1.00 98.25 286 PHE A C 1
ATOM 2302 O O . PHE A 1 286 ? -1.735 2.706 14.093 1.00 98.25 286 PHE A O 1
ATOM 2309 N N . ASN A 1 287 ? -2.587 0.858 13.145 1.00 98.62 287 ASN A N 1
ATOM 2310 C CA . ASN A 1 287 ? -1.314 0.396 12.605 1.00 98.62 287 ASN A CA 1
ATOM 2311 C C . ASN A 1 287 ? -1.094 1.074 11.249 1.00 98.62 287 ASN A C 1
ATOM 2313 O O . ASN A 1 287 ? -1.993 1.076 10.404 1.00 98.62 287 ASN A O 1
ATOM 2317 N N . ILE A 1 288 ? 0.083 1.652 11.049 1.00 98.38 288 ILE A N 1
ATOM 2318 C CA . ILE A 1 288 ? 0.383 2.524 9.918 1.00 98.38 288 ILE A CA 1
ATOM 2319 C C . ILE A 1 288 ? 1.486 1.912 9.067 1.00 98.38 288 ILE A C 1
ATOM 2321 O O . ILE A 1 288 ? 2.517 1.472 9.577 1.00 98.38 288 ILE A O 1
ATOM 2325 N N . ILE A 1 289 ? 1.277 1.941 7.757 1.00 98.69 289 ILE A N 1
ATOM 2326 C CA . ILE A 1 289 ? 2.271 1.602 6.753 1.00 98.69 289 ILE A CA 1
ATOM 2327 C C . ILE A 1 289 ? 2.493 2.837 5.883 1.00 98.69 289 ILE A C 1
ATOM 2329 O O . ILE A 1 289 ? 1.566 3.344 5.252 1.00 98.69 289 ILE A O 1
ATOM 2333 N N . THR A 1 290 ? 3.726 3.327 5.841 1.00 98.44 290 THR A N 1
ATOM 2334 C CA . THR A 1 290 ? 4.124 4.390 4.916 1.00 98.44 290 THR A CA 1
ATOM 2335 C C . THR A 1 290 ? 5.044 3.808 3.867 1.00 98.44 290 THR A C 1
ATOM 2337 O O . THR A 1 290 ? 6.010 3.115 4.184 1.00 98.44 290 THR A O 1
ATOM 2340 N N . TYR A 1 291 ? 4.730 4.069 2.603 1.00 98.19 291 TYR A N 1
ATOM 2341 C CA . TYR A 1 291 ? 5.437 3.471 1.484 1.00 98.19 291 TYR A CA 1
ATOM 2342 C C . TYR A 1 291 ? 6.052 4.531 0.579 1.00 98.19 291 TYR A C 1
ATOM 2344 O O . TYR A 1 291 ? 5.397 5.488 0.168 1.00 98.19 291 TYR A O 1
ATOM 2352 N N . SER A 1 292 ? 7.323 4.358 0.247 1.00 97.62 292 SER A N 1
ATOM 2353 C CA . SER A 1 292 ? 8.080 5.267 -0.598 1.00 97.62 292 SER A CA 1
ATOM 2354 C C . SER A 1 292 ? 8.701 4.507 -1.756 1.00 97.62 292 SER A C 1
ATOM 2356 O O . SER A 1 292 ? 9.457 3.566 -1.538 1.00 97.62 292 SER A O 1
ATOM 2358 N N . THR A 1 293 ? 8.410 4.924 -2.988 1.00 97.12 293 THR A N 1
ATOM 2359 C CA . THR A 1 293 ? 9.084 4.398 -4.183 1.00 97.12 293 THR A CA 1
ATOM 2360 C C . THR A 1 293 ? 9.868 5.482 -4.902 1.00 97.12 293 THR A C 1
ATOM 2362 O O . THR A 1 293 ? 9.325 6.544 -5.213 1.00 97.12 293 THR A O 1
ATOM 2365 N N . ILE A 1 294 ? 11.127 5.198 -5.223 1.00 96.06 294 ILE A N 1
ATOM 2366 C CA . ILE A 1 294 ? 11.952 6.043 -6.088 1.00 96.06 294 ILE A CA 1
ATOM 2367 C C . ILE A 1 294 ? 12.314 5.251 -7.340 1.00 96.06 294 ILE A C 1
ATOM 2369 O O . ILE A 1 294 ? 12.806 4.128 -7.256 1.00 96.06 294 ILE A O 1
ATOM 2373 N N . PHE A 1 295 ? 12.050 5.840 -8.504 1.00 95.56 295 PHE A N 1
ATOM 2374 C CA . PHE A 1 295 ? 12.438 5.288 -9.796 1.00 95.56 295 PHE A CA 1
ATOM 2375 C C . PHE A 1 295 ? 13.737 5.938 -10.274 1.00 95.56 295 PHE A C 1
ATOM 2377 O O . PHE A 1 295 ? 13.844 7.165 -10.267 1.00 95.56 295 PHE A O 1
ATOM 2384 N N . LEU A 1 296 ? 14.703 5.132 -10.712 1.00 94.12 296 LEU A N 1
ATOM 2385 C CA . LEU A 1 296 ? 16.026 5.598 -11.146 1.00 94.12 296 LEU A CA 1
ATOM 2386 C C . LEU A 1 296 ? 16.131 5.895 -12.653 1.00 94.12 296 LEU A C 1
ATOM 2388 O O . LEU A 1 296 ? 17.215 6.169 -13.158 1.00 94.12 296 LEU A O 1
ATOM 2392 N N . ASN A 1 297 ? 15.013 5.843 -13.382 1.00 88.88 297 ASN A N 1
ATOM 2393 C CA . ASN A 1 297 ? 14.930 6.068 -14.832 1.00 88.88 297 ASN A CA 1
ATOM 2394 C C . ASN A 1 297 ? 15.945 5.252 -15.654 1.00 88.88 297 ASN A C 1
ATOM 2396 O O . ASN A 1 297 ? 16.487 5.733 -16.643 1.00 88.88 297 ASN A O 1
ATOM 2400 N N . GLY A 1 298 ? 16.212 4.013 -15.236 1.00 85.88 298 GLY A N 1
ATOM 2401 C CA . GLY A 1 298 ? 17.136 3.095 -15.906 1.00 85.88 298 GLY A CA 1
ATOM 2402 C C . GLY A 1 298 ? 18.600 3.216 -15.471 1.00 85.88 298 GLY A C 1
ATOM 2403 O O . GLY A 1 298 ? 19.372 2.295 -15.730 1.00 85.88 298 GLY A O 1
ATOM 2404 N N . SER A 1 299 ? 18.982 4.283 -14.765 1.00 85.88 299 SER A N 1
ATOM 2405 C CA . SER A 1 299 ? 20.337 4.467 -14.231 1.00 85.88 299 SER A CA 1
ATOM 2406 C C . SER A 1 299 ? 20.457 3.811 -12.859 1.00 85.88 299 SER A C 1
ATOM 2408 O O . SER A 1 299 ? 20.295 4.468 -11.833 1.00 85.88 299 SER A O 1
ATOM 2410 N N . TRP A 1 300 ? 20.676 2.495 -12.835 1.00 89.06 300 TRP A N 1
ATOM 2411 C CA . TRP A 1 300 ? 20.729 1.743 -11.584 1.00 89.06 300 TRP A CA 1
ATOM 2412 C C . TRP A 1 300 ? 21.852 2.220 -10.656 1.00 89.06 300 TRP A C 1
ATOM 2414 O O . TRP A 1 300 ? 23.008 2.330 -11.057 1.00 89.06 300 TRP A O 1
ATOM 2424 N N . ASP A 1 301 ? 21.493 2.434 -9.394 1.00 84.88 301 ASP A N 1
ATOM 2425 C CA . ASP A 1 301 ? 22.406 2.693 -8.292 1.00 84.88 301 ASP A CA 1
ATOM 2426 C C . ASP A 1 301 ? 21.981 1.806 -7.119 1.00 84.88 301 ASP A C 1
ATOM 2428 O O . ASP A 1 301 ? 20.958 2.037 -6.468 1.00 84.88 301 ASP A O 1
ATOM 2432 N N . SER A 1 302 ? 22.781 0.774 -6.847 1.00 74.06 302 SER A N 1
ATOM 2433 C CA . SER A 1 302 ? 22.530 -0.171 -5.757 1.00 74.06 302 SER A CA 1
ATOM 2434 C C . SER A 1 302 ? 22.582 0.475 -4.370 1.00 74.06 302 SER A C 1
ATOM 2436 O O . SER A 1 302 ? 22.119 -0.131 -3.404 1.00 74.06 302 SER A O 1
ATOM 2438 N N . THR A 1 303 ? 23.145 1.681 -4.261 1.00 77.69 303 THR A N 1
ATOM 2439 C CA . THR A 1 303 ? 23.300 2.420 -3.004 1.00 77.69 303 THR A CA 1
ATOM 2440 C C . THR A 1 303 ? 22.193 3.445 -2.756 1.00 77.69 303 THR A C 1
ATOM 2442 O O . THR A 1 303 ? 22.084 3.960 -1.643 1.00 77.69 303 THR A O 1
ATOM 2445 N N . ALA A 1 304 ? 21.305 3.678 -3.730 1.00 75.44 304 ALA A N 1
ATOM 2446 C CA . ALA A 1 304 ? 20.263 4.708 -3.662 1.00 75.44 304 ALA A CA 1
ATOM 2447 C C . ALA A 1 304 ? 19.302 4.557 -2.464 1.00 75.44 304 ALA A C 1
ATOM 2449 O O . ALA A 1 304 ? 18.749 5.541 -1.974 1.00 75.44 304 ALA A O 1
ATOM 2450 N N . SER A 1 305 ? 19.119 3.335 -1.951 1.00 79.88 305 SER A N 1
ATOM 2451 C CA . SER A 1 305 ? 18.352 3.083 -0.722 1.00 79.88 305 SER A CA 1
ATOM 2452 C C . SER A 1 305 ? 19.210 2.847 0.520 1.00 79.88 305 SER A C 1
ATOM 2454 O O . SER A 1 305 ? 18.658 2.738 1.610 1.00 79.88 305 SER A O 1
ATOM 2456 N N . SER A 1 306 ? 20.536 2.774 0.411 1.00 78.62 306 SER A N 1
ATOM 2457 C CA . SER A 1 306 ? 21.413 2.486 1.554 1.00 78.62 306 SER A CA 1
ATOM 2458 C C . SER A 1 306 ? 21.451 3.632 2.566 1.00 78.62 306 SER A C 1
ATOM 2460 O O . SER A 1 306 ? 21.561 3.383 3.764 1.00 78.62 306 SER A O 1
ATOM 2462 N N . GLU A 1 307 ? 21.286 4.878 2.117 1.00 85.00 307 GLU A N 1
ATOM 2463 C CA . GLU A 1 307 ? 21.246 6.052 3.001 1.00 85.00 307 GLU A CA 1
ATOM 2464 C C . GLU A 1 307 ? 20.100 5.969 4.022 1.00 85.00 307 GLU A C 1
ATOM 2466 O O . GLU A 1 307 ? 20.278 6.300 5.192 1.00 85.00 307 GLU A O 1
ATOM 2471 N N . ILE A 1 308 ? 18.927 5.452 3.634 1.00 91.31 308 ILE A N 1
ATOM 2472 C CA . ILE A 1 308 ? 17.786 5.373 4.559 1.00 91.31 308 ILE A CA 1
ATOM 2473 C C . ILE A 1 308 ? 18.021 4.348 5.675 1.00 91.31 308 ILE A C 1
ATOM 2475 O O . ILE A 1 308 ? 17.439 4.465 6.749 1.00 91.31 308 ILE A O 1
ATOM 2479 N N . LEU A 1 309 ? 18.894 3.359 5.455 1.00 89.88 309 LEU A N 1
ATOM 2480 C CA . LEU A 1 309 ? 19.268 2.382 6.479 1.00 89.88 309 LEU A CA 1
ATOM 2481 C C . LEU A 1 309 ? 20.146 3.004 7.568 1.00 89.88 309 LEU A C 1
ATOM 2483 O O . LEU A 1 309 ? 20.141 2.508 8.700 1.00 89.88 309 LEU A O 1
ATOM 2487 N N . THR A 1 310 ? 20.846 4.104 7.283 1.00 89.25 310 THR A N 1
ATOM 2488 C CA . THR A 1 310 ? 21.643 4.855 8.264 1.00 89.25 310 THR A CA 1
ATOM 2489 C C . THR A 1 310 ? 20.854 6.036 8.843 1.00 89.25 310 THR A C 1
ATOM 2491 O O . THR A 1 310 ? 20.705 6.107 10.065 1.00 89.25 310 THR A O 1
ATOM 2494 N N . ASP A 1 311 ? 20.231 6.877 8.012 1.00 90.94 311 ASP A N 1
ATOM 2495 C CA . ASP A 1 311 ? 19.367 8.005 8.417 1.00 90.94 311 ASP A CA 1
ATOM 2496 C C . ASP A 1 311 ? 17.897 7.575 8.583 1.00 90.94 311 ASP A C 1
ATOM 2498 O O . ASP A 1 311 ? 17.016 7.979 7.830 1.00 90.94 311 ASP A O 1
ATOM 2502 N N . ASN A 1 312 ? 17.618 6.728 9.579 1.00 94.62 312 ASN A N 1
ATOM 2503 C CA . ASN A 1 312 ? 16.273 6.184 9.857 1.00 94.62 312 ASN A CA 1
ATOM 2504 C C . ASN A 1 312 ? 15.614 6.738 11.131 1.00 94.62 312 ASN A C 1
ATOM 2506 O O . ASN A 1 312 ? 14.433 6.483 11.364 1.00 94.62 312 ASN A O 1
ATOM 2510 N N . SER A 1 313 ? 16.331 7.506 11.958 1.00 95.06 313 SER A N 1
ATOM 2511 C CA . SER A 1 313 ? 15.821 7.970 13.260 1.00 95.06 313 SER A CA 1
ATOM 2512 C C . SER A 1 313 ? 14.565 8.838 13.139 1.00 95.06 313 SER A C 1
ATOM 2514 O O . SER A 1 313 ? 13.736 8.852 14.044 1.00 95.06 313 SER A O 1
ATOM 2516 N N . PHE A 1 314 ? 14.369 9.504 11.995 1.00 96.12 314 PHE A N 1
ATOM 2517 C CA . PHE A 1 314 ? 13.165 10.290 11.716 1.00 96.12 314 PHE A CA 1
ATOM 2518 C C . PHE A 1 314 ? 11.874 9.456 11.750 1.00 96.12 314 PHE A C 1
ATOM 2520 O O . PHE A 1 314 ? 10.808 10.024 11.981 1.00 96.12 314 PHE A O 1
ATOM 2527 N N . VAL A 1 315 ? 11.955 8.137 11.529 1.00 97.25 315 VAL A N 1
ATOM 2528 C CA . VAL A 1 315 ? 10.801 7.227 11.587 1.00 97.25 315 VAL A CA 1
ATOM 2529 C C . VAL A 1 315 ? 10.217 7.172 13.002 1.00 97.25 315 VAL A C 1
ATOM 2531 O O . VAL A 1 315 ? 9.009 7.029 13.136 1.00 97.25 315 VAL A O 1
ATOM 2534 N N . LEU A 1 316 ? 11.028 7.386 14.050 1.00 97.25 316 LEU A N 1
ATOM 2535 C CA . LEU A 1 316 ? 10.553 7.493 15.441 1.00 97.25 316 LEU A CA 1
ATOM 2536 C C . LEU A 1 316 ? 9.650 8.711 15.684 1.00 97.25 316 LEU A C 1
ATOM 2538 O O . LEU A 1 316 ? 8.978 8.780 16.708 1.00 97.25 316 LEU A O 1
ATOM 2542 N N . GLY A 1 317 ? 9.645 9.683 14.767 1.00 97.31 317 GLY A N 1
ATOM 2543 C CA . GLY A 1 317 ? 8.726 10.818 14.811 1.00 97.31 317 GLY A CA 1
ATOM 2544 C C . GLY A 1 317 ? 7.315 10.494 14.307 1.00 97.31 317 GLY A C 1
ATOM 2545 O O . GLY A 1 317 ? 6.444 11.359 14.372 1.00 97.31 317 GLY A O 1
ATOM 2546 N N . PHE A 1 318 ? 7.078 9.292 13.774 1.00 98.31 318 PHE A N 1
ATOM 2547 C CA . PHE A 1 318 ? 5.758 8.857 13.323 1.00 98.31 318 PHE A CA 1
ATOM 2548 C C . PHE A 1 318 ? 4.962 8.268 14.490 1.00 98.31 318 PHE A C 1
ATOM 2550 O O . PHE A 1 318 ? 5.455 7.423 15.224 1.00 98.31 318 PHE A O 1
ATOM 2557 N N . ASN A 1 319 ? 3.703 8.680 14.647 1.00 97.81 319 ASN A N 1
ATOM 2558 C CA . ASN A 1 319 ? 2.820 8.159 15.687 1.00 97.81 319 ASN A CA 1
ATOM 2559 C C . ASN A 1 319 ? 1.828 7.142 15.115 1.00 97.81 319 ASN A C 1
ATOM 2561 O O . ASN A 1 319 ? 1.226 7.355 14.066 1.00 97.81 319 ASN A O 1
ATOM 2565 N N . GLY A 1 320 ? 1.620 6.043 15.831 1.00 97.75 320 GLY A N 1
ATOM 2566 C CA . GLY A 1 320 ? 0.727 4.953 15.442 1.00 97.75 320 GLY A CA 1
ATOM 2567 C C . GLY A 1 320 ? 0.751 3.851 16.495 1.00 97.75 320 GLY A C 1
ATOM 2568 O O . GLY A 1 320 ? 1.626 3.844 17.361 1.00 97.75 320 GLY A O 1
ATOM 2569 N N . LYS A 1 321 ? -0.186 2.904 16.420 1.00 98.00 321 LYS A N 1
ATOM 2570 C CA . LYS A 1 321 ? -0.147 1.684 17.243 1.00 98.00 321 LYS A CA 1
ATOM 2571 C C . LYS A 1 321 ? 1.104 0.861 16.918 1.00 98.00 321 LYS A C 1
ATOM 2573 O O . LYS A 1 321 ? 1.825 0.434 17.813 1.00 98.00 321 LYS A O 1
ATOM 2578 N N . THR A 1 322 ? 1.371 0.692 15.625 1.00 98.31 322 THR A N 1
ATOM 2579 C CA . THR A 1 322 ? 2.644 0.223 15.066 1.00 98.31 322 THR A CA 1
ATOM 2580 C C . THR A 1 322 ? 2.932 0.994 13.782 1.00 98.31 322 THR A C 1
ATOM 2582 O O . THR A 1 322 ? 1.998 1.441 13.113 1.00 98.31 322 THR A O 1
ATOM 2585 N N . ILE A 1 323 ? 4.208 1.155 13.442 1.00 98.62 323 ILE A N 1
ATOM 2586 C CA . ILE A 1 323 ? 4.690 1.866 12.261 1.00 98.62 323 ILE A CA 1
ATOM 2587 C C . ILE A 1 323 ? 5.563 0.926 11.434 1.00 98.62 323 ILE A C 1
ATOM 2589 O O . ILE A 1 323 ? 6.549 0.376 11.926 1.00 98.62 323 ILE A O 1
ATOM 2593 N N . LYS A 1 324 ? 5.234 0.795 10.150 1.00 98.44 324 LYS A N 1
ATOM 2594 C CA . LYS A 1 324 ? 6.092 0.158 9.150 1.00 98.44 324 LYS A CA 1
ATOM 2595 C C . LYS A 1 324 ? 6.399 1.169 8.058 1.00 98.44 324 LYS A C 1
ATOM 2597 O O . LYS A 1 324 ? 5.538 1.498 7.245 1.00 98.44 324 LYS A O 1
ATOM 2602 N N . ALA A 1 325 ? 7.622 1.679 8.061 1.00 98.31 325 ALA A N 1
ATOM 2603 C CA . ALA A 1 325 ? 8.142 2.493 6.975 1.00 98.31 325 ALA A CA 1
ATOM 2604 C C . ALA A 1 325 ? 8.767 1.570 5.928 1.00 98.31 325 ALA A C 1
ATOM 2606 O O . ALA A 1 325 ? 9.527 0.663 6.261 1.00 98.31 325 ALA A O 1
ATOM 2607 N N . MET A 1 326 ? 8.444 1.779 4.662 1.00 97.62 326 MET A N 1
ATOM 2608 C CA . MET A 1 326 ? 8.853 0.894 3.582 1.00 97.62 326 MET A CA 1
ATOM 2609 C C . MET A 1 326 ? 9.413 1.693 2.407 1.00 97.62 326 MET A C 1
ATOM 2611 O O . MET A 1 326 ? 8.780 2.632 1.926 1.00 97.62 326 MET A O 1
ATOM 2615 N N . CYS A 1 327 ? 10.576 1.285 1.913 1.00 96.75 327 CYS A N 1
ATOM 2616 C CA . CYS A 1 327 ? 11.285 1.932 0.818 1.00 96.75 327 CYS A CA 1
ATOM 2617 C C . CYS A 1 327 ? 11.549 0.930 -0.304 1.00 96.75 327 CYS A C 1
ATOM 2619 O O . CYS A 1 327 ? 12.183 -0.099 -0.072 1.00 96.75 327 CYS A O 1
ATOM 2621 N N . LEU A 1 328 ? 11.105 1.272 -1.512 1.00 95.50 328 LEU A N 1
ATOM 2622 C CA . LEU A 1 328 ? 11.449 0.582 -2.748 1.00 95.50 328 LEU A CA 1
ATOM 2623 C C . LEU A 1 328 ? 12.252 1.505 -3.665 1.00 95.50 328 LEU A C 1
ATOM 2625 O O . LEU A 1 328 ? 11.712 2.500 -4.152 1.00 95.50 328 LEU A O 1
ATOM 2629 N N . THR A 1 329 ? 13.482 1.130 -4.003 1.00 95.19 329 THR A N 1
ATOM 2630 C CA . THR A 1 329 ? 14.133 1.683 -5.199 1.00 95.19 329 THR A CA 1
ATOM 2631 C C . THR A 1 329 ? 13.915 0.763 -6.383 1.00 95.19 329 THR A C 1
ATOM 2633 O O . THR A 1 329 ? 14.187 -0.438 -6.325 1.00 95.19 329 THR A O 1
ATOM 2636 N N . LYS A 1 330 ? 13.423 1.331 -7.481 1.00 93.94 330 LYS A N 1
ATOM 2637 C CA . LYS A 1 330 ? 13.148 0.611 -8.721 1.00 93.94 330 LYS A CA 1
ATOM 2638 C C . LYS A 1 330 ? 13.958 1.214 -9.862 1.00 93.94 330 LYS A C 1
ATOM 2640 O O . LYS A 1 330 ? 13.976 2.430 -10.013 1.00 93.94 330 LYS A O 1
ATOM 2645 N N . SER A 1 331 ? 14.579 0.389 -10.705 1.00 92.00 331 SER A N 1
ATOM 2646 C CA . SER A 1 331 ? 15.364 0.912 -11.837 1.00 92.00 331 SER A CA 1
ATOM 2647 C C . SER A 1 331 ? 14.508 1.755 -12.787 1.00 92.00 331 SER A C 1
ATOM 2649 O O . SER A 1 331 ? 14.778 2.934 -12.994 1.00 92.00 331 SER A O 1
ATOM 2651 N N . SER A 1 332 ? 13.428 1.187 -13.328 1.00 91.00 332 SER A N 1
ATOM 2652 C CA . SER A 1 332 ? 12.552 1.882 -14.277 1.00 91.00 332 SER A CA 1
ATOM 2653 C C . SER A 1 332 ? 11.103 1.414 -14.195 1.00 91.00 332 SER A C 1
ATOM 2655 O O . SER A 1 332 ? 10.813 0.301 -13.734 1.00 91.00 332 SER A O 1
ATOM 2657 N N . LEU A 1 333 ? 10.187 2.258 -14.674 1.00 93.00 333 LEU A N 1
ATOM 2658 C CA . LEU A 1 333 ? 8.793 1.886 -14.915 1.00 93.00 333 LEU A CA 1
ATOM 2659 C C . LEU A 1 333 ? 8.678 0.888 -16.082 1.00 93.00 333 LEU A C 1
ATOM 2661 O O . LEU A 1 333 ? 7.891 -0.052 -16.001 1.00 93.00 333 LEU A O 1
ATOM 2665 N N . ASP A 1 334 ? 9.511 1.030 -17.113 1.00 92.81 334 ASP A N 1
ATOM 2666 C CA . ASP A 1 334 ? 9.437 0.255 -18.361 1.00 92.81 334 ASP A CA 1
ATOM 2667 C C . ASP A 1 334 ? 9.476 -1.254 -18.160 1.00 92.81 334 ASP A C 1
ATOM 2669 O O . ASP A 1 334 ? 8.767 -1.991 -18.837 1.00 92.81 334 ASP A O 1
ATOM 2673 N N . SER A 1 335 ? 10.282 -1.737 -17.212 1.00 92.25 335 SER A N 1
ATOM 2674 C CA . SER A 1 335 ? 10.335 -3.173 -16.910 1.00 92.25 335 SER A CA 1
ATOM 2675 C C . SER A 1 335 ? 8.981 -3.724 -16.457 1.00 92.25 335 SER A C 1
ATOM 2677 O O . SER A 1 335 ? 8.647 -4.855 -16.795 1.00 92.25 335 SER A O 1
ATOM 2679 N N . PHE A 1 336 ? 8.184 -2.925 -15.741 1.00 95.00 336 PHE A N 1
ATOM 2680 C CA . PHE A 1 336 ? 6.829 -3.304 -15.351 1.00 95.00 336 PHE A CA 1
ATOM 2681 C C . PHE A 1 336 ? 5.859 -3.255 -16.533 1.00 95.00 336 PHE A C 1
ATOM 2683 O O . PHE A 1 336 ? 5.070 -4.175 -16.700 1.00 95.00 336 PHE A O 1
ATOM 2690 N N . ILE A 1 337 ? 5.966 -2.249 -17.404 1.00 94.69 337 ILE A N 1
ATOM 2691 C CA . ILE A 1 337 ? 5.137 -2.171 -18.617 1.00 94.69 337 ILE A CA 1
ATOM 2692 C C . ILE A 1 337 ? 5.395 -3.372 -19.536 1.00 94.69 337 ILE A C 1
ATOM 2694 O O . ILE A 1 337 ? 4.449 -4.049 -19.923 1.00 94.69 337 ILE A O 1
ATOM 2698 N N . LYS A 1 338 ? 6.666 -3.725 -19.767 1.00 94.94 338 LYS A N 1
ATOM 2699 C CA . LYS A 1 338 ? 7.058 -4.921 -20.535 1.00 94.94 338 LYS A CA 1
ATOM 2700 C C . LYS A 1 338 ? 6.556 -6.225 -19.919 1.00 94.94 338 LYS A C 1
ATOM 2702 O O . LYS A 1 338 ? 6.349 -7.195 -20.635 1.00 94.94 338 LYS A O 1
ATOM 2707 N N . TYR A 1 339 ? 6.400 -6.286 -18.597 1.00 96.12 339 TYR A N 1
ATOM 2708 C CA . TYR A 1 339 ? 5.795 -7.445 -17.938 1.00 96.12 339 TYR A CA 1
ATOM 2709 C C . TYR A 1 339 ? 4.302 -7.580 -18.275 1.00 96.12 339 TYR A C 1
ATOM 2711 O O . TYR A 1 339 ? 3.832 -8.696 -18.457 1.00 96.12 339 TYR A O 1
ATOM 2719 N N . LEU A 1 340 ? 3.575 -6.466 -18.406 1.00 96.12 340 LEU A N 1
ATOM 2720 C CA . LEU A 1 340 ? 2.149 -6.466 -18.762 1.00 96.12 340 LEU A CA 1
ATOM 2721 C C . LEU A 1 340 ? 1.886 -6.769 -20.247 1.00 96.12 340 LEU A C 1
ATOM 2723 O O . LEU A 1 340 ? 0.745 -7.025 -20.621 1.00 96.12 340 LEU A O 1
ATOM 2727 N N . GLU A 1 341 ? 2.914 -6.690 -21.093 1.00 92.94 341 GLU A N 1
ATOM 2728 C CA . GLU A 1 341 ? 2.856 -7.009 -22.528 1.00 92.94 341 GLU A CA 1
ATOM 2729 C C . GLU A 1 341 ? 3.103 -8.494 -22.832 1.00 92.94 341 GLU A C 1
ATOM 2731 O O . GLU A 1 341 ? 2.839 -8.931 -23.951 1.00 92.94 341 GLU A O 1
ATOM 2736 N N . LYS A 1 342 ? 3.627 -9.242 -21.855 1.00 82.25 342 LYS A N 1
ATOM 2737 C CA . LYS A 1 342 ? 3.832 -10.692 -21.921 1.00 82.25 342 LYS A CA 1
ATOM 2738 C C . LYS A 1 342 ? 2.616 -11.422 -21.389 1.00 82.25 342 LYS A C 1
ATOM 2740 O O . LYS A 1 342 ? 2.237 -12.409 -22.043 1.00 82.25 342 LYS A O 1
#

Foldseek 3Di:
DDDDDDDDDDDDDDDDDDDDDDDDDDDDDDDDDDDDDDDDDDDDDDDDDDDDDDDDDPDPDDDDDDDDDDDDDDDDDPDPPPPPPPLPPLLFPWDWDDPDPFEIEIEGEAAFCDPSNLVLCQVCVCCQAPFQDPDDSLVSLVVVLVLLVPDDPQVLQVLVQLVVVVSSCVSVVKQWLFHSDDPPDSDDQDAFSTWIDDPNAIETEHEDEDEPPDPPDALLVRLVVRLVQVQCLQLCNDPVDNDNRLVSSLVGNPDVSSVHDPVVSVVSVVSSVCSVVVNGDGQQAHHYEYYYEYEHAQPDDPCRRVVCVVVVVCSVVRHYVHYYYYYYYYHHSVSVSVSSVD

Secondary structure (DSSP, 8-state):
----------------PPPPPPPP------------------------------PPPSSS------------------------------SS-EEEEEEETTEEEEEEEESS--HHHHHHHHHHHHHHHTSS----HHHHHHHHHHHHHTS-HHHHHHHHHHHHHHHHHHHTTPEESS-SS-SS-SSPPSS-SEEEEETTEEEEEEEEEEETTSTT--HHHHHHHHHHHHHHHHTT--TT-S--HHHHHHHHHTSGGGT--HHHHHHHHHHHHHHHTT----GGGSEEEEEEEEE-TT---TTTTHHHHHS-GGGGG--SSEEEEEEEEES-SHHHHHHHT-

Radius of gyration: 30.4 Å; chains: 1; bounding box: 81×101×58 Å